Protein 7EBD (pdb70)

Secondary structure (DSSP, 8-state):
--HHHHHHHHHIIIIIHHHHHHHHH----EETTEE-SEEEEEE---S--S-HHHH--HHHHTT-EEE---SSSSSPPPEEEEEETTEEEEE--TTHHHHHHHH-----SSSS--HHHHHHHHH--HHHHHHHHHHHTSHHHHHHEEE----/--HHHHHHHHHIIIIIHHHHHHHHH---S-BTTB--SEEEEEE---S--S-HHHH--HHHHTT-EEE---SSSSSPPPEEEEEETTEEEEE--TTHHHHHHHH-----SSSS--HHHHHHHHH--HHHHHHHHHHHTSHHHHHHEEE----

B-factor: mean 47.06, std 31.35, range [4.91, 191.36]

Radius of gyration: 19.88 Å; Cα contacts (8 Å, |Δi|>4): 466; chains: 2; bounding box: 52×48×47 Å

Nearest PDB structures (foldseek):
  7ebd-assembly1_B  TM=1.004E+00  e=2.799E-26  Prevotella corporis
  8hwj-assembly1_B  TM=8.992E-01  e=2.341E-12  Epilithonimonas lactis
  8hy8-assembly1_A-2  TM=8.541E-01  e=1.144E-10  Epilithonimonas lactis
  7mwz-assembly2_D  TM=5.367E-01  e=9.526E-04  Drosophila eugracilis
  7mwz-assembly1_B  TM=5.389E-01  e=8.560E-03  Drosophila eugracilis

Organism: NCBI:txid28128

Foldseek 3Di:
DDVLLVLLVCCCVVPLVQVLCCQVPVCVDADVNDRAPAEAEEEEAPFLDQAVVVVLVVLVVVVWDWDWDGDVDPDIGIWTWDDDPRYIYTYDDRSCNVVSVVLCVQVPPHDDGDVVSVVVRVVSVVNVVSNVVVLVVRPSSVVHYDYDDDD/DQVLLVLLVCCCVVPLVQVLCCQVPVCVDAWPRDRAPAEAEEEEDPFLDQAVVVVLCVLVVVVWDWTWDGPVDPDIGIWTWDDDPRYIYTYDDRSCNVVVVVLVVPVPPDPDADPVSRVVRVVSVVNVVSNVVVQVVRPSSVVHYDYDDDD

Solvent-accessible surface area: 15785 Å² total

Structure (mmCIF, N/CA/C/O backbone):
data_7EBD
#
_entry.id   7EBD
#
_cell.length_a   94.534
_cell.length_b   86.995
_cell.length_c   35.223
_cell.angle_alpha   90.000
_cell.angle_beta   90.000
_cell.angle_gamma   90.000
#
_symmetry.space_group_name_H-M   'P 21 21 2'
#
loop_
_entity.id
_entity.type
_entity.pdbx_description
1 polymer 'TIR-like domain-containing protein'
2 non-polymer 'ACETATE ION'
3 non-polymer "9,9'-[(2R,3R,3aS,5S,7aR,9R,10R,10aS,12S,14aR)-3,5,10,12-tetrahydroxy-5,12-dioxidooctahydro-2H,7H-difuro[3,2-d:3',2'-j][1,3,7,9,2,8]tetraoxadiphosphacyclododecine-2,9-diyl]bis(2-amino-1,9-dihydro-6H-purin-6-one)"
4 water water
#
loop_
_atom_site.group_PDB
_atom_site.id
_atom_site.type_symbol
_atom_site.label_atom_id
_atom_site.label_alt_id
_atom_site.label_comp_id
_atom_site.label_asym_id
_atom_site.label_entity_id
_atom_site.label_seq_id
_atom_site.pdbx_PDB_ins_code
_atom_site.Cartn_x
_atom_site.Cartn_y
_atom_site.Cartn_z
_atom_site.occupancy
_atom_site.B_iso_or_equiv
_atom_site.auth_seq_id
_atom_site.auth_comp_id
_atom_site.auth_asym_id
_atom_site.auth_atom_id
_atom_site.pdbx_PDB_model_num
ATOM 1 N N . GLY A 1 4 ? 27.94251 1.79049 -4.93002 1.000 81.96573 157 GLY A N 1
ATOM 2 C CA . GLY A 1 4 ? 27.10539 2.84426 -4.38674 1.000 70.77359 157 GLY A CA 1
ATOM 3 C C . GLY A 1 4 ? 27.59575 3.37595 -3.05427 1.000 58.53946 157 GLY A C 1
ATOM 4 O O . GLY A 1 4 ? 26.98758 3.13009 -2.01243 1.000 60.64562 157 GLY A O 1
ATOM 5 N N . LEU A 1 5 ? 28.70119 4.11077 -3.08940 1.000 56.45064 158 LEU A N 1
ATOM 6 C CA . LEU A 1 5 ? 29.26203 4.70382 -1.88282 1.000 47.00849 158 LEU A CA 1
ATOM 7 C C . LEU A 1 5 ? 28.67845 6.09491 -1.65607 1.000 33.32177 158 LEU A C 1
ATOM 8 O O . LEU A 1 5 ? 28.55404 6.87602 -2.60337 1.000 28.79061 158 LEU A O 1
ATOM 13 N N . PRO A 1 6 ? 28.29101 6.41879 -0.42105 1.000 25.66753 159 PRO A N 1
ATOM 14 C CA . PRO A 1 6 ? 27.74639 7.76092 -0.16349 1.000 32.92248 159 PRO A CA 1
ATOM 15 C C . PRO A 1 6 ? 28.75469 8.87117 -0.39854 1.000 31.59831 159 PRO A C 1
ATOM 16 O O . PRO A 1 6 ? 28.36169 9.97916 -0.78709 1.000 23.52600 159 PRO A O 1
ATOM 20 N N . SER A 1 7 ? 30.04749 8.60371 -0.18696 1.000 27.26386 160 SER A N 1
ATOM 21 C CA . SER A 1 7 ? 31.06809 9.60930 -0.46500 1.000 29.71606 160 SER A CA 1
ATOM 22 C C . SER A 1 7 ? 31.10104 9.97326 -1.94263 1.000 25.30319 160 SER A C 1
ATOM 23 O O . SER A 1 7 ? 31.39733 11.11938 -2.29264 1.000 23.24062 160 SER A O 1
ATOM 26 N N . THR A 1 8 ? 30.79265 9.01799 -2.82036 1.000 30.49230 161 THR A N 1
ATOM 27 C CA . THR A 1 8 ? 30.72374 9.30977 -4.24856 1.000 18.64172 161 THR A CA 1
ATOM 28 C C . THR A 1 8 ? 29.63911 10.34059 -4.54552 1.000 25.12919 161 THR A C 1
ATOM 29 O O . THR A 1 8 ? 29.87760 11.33023 -5.25071 1.000 30.65183 161 THR A O 1
ATOM 33 N N . VAL A 1 9 ? 28.43489 10.12152 -4.01140 1.000 22.15552 162 VAL A N 1
ATOM 34 C CA . VAL A 1 9 ? 27.33645 11.05901 -4.23103 1.000 20.20826 162 VAL A CA 1
ATOM 35 C C . VAL A 1 9 ? 27.64828 12.40556 -3.59207 1.000 19.92428 162 VAL A C 1
ATOM 36 O O . VAL A 1 9 ? 27.30868 13.46245 -4.13814 1.000 19.43270 162 VAL A O 1
ATOM 40 N N . ILE A 1 10 ? 28.29260 12.38965 -2.42280 1.000 24.73447 163 ILE A N 1
ATOM 41 C CA . ILE A 1 10 ? 28.68158 13.63687 -1.76987 1.000 26.40612 163 ILE A CA 1
ATOM 42 C C . ILE A 1 10 ? 29.65163 14.41627 -2.64912 1.000 14.24076 163 ILE A C 1
ATOM 43 O O . ILE A 1 10 ? 29.52483 15.63570 -2.81251 1.000 18.37757 163 ILE A O 1
ATOM 48 N N . ALA A 1 11 ? 30.63234 13.72431 -3.23228 1.000 15.82282 164 ALA A N 1
ATOM 49 C CA . ALA A 1 11 ? 31.58298 14.38471 -4.11846 1.000 21.20004 164 ALA A CA 1
ATOM 50 C C . ALA A 1 11 ? 30.88935 14.94694 -5.35067 1.000 14.99457 164 ALA A C 1
ATOM 51 O O . ALA A 1 11 ? 31.19872 16.05998 -5.79035 1.000 18.76224 164 ALA A O 1
ATOM 53 N N . ILE A 1 12 ? 29.94015 14.19735 -5.91589 1.000 21.98201 165 ILE A N 1
ATOM 54 C CA . ILE A 1 12 ? 29.23147 14.68095 -7.09928 1.000 13.70292 165 ILE A CA 1
ATOM 55 C C . ILE A 1 12 ? 28.41605 15.92527 -6.76502 1.000 17.08866 165 ILE A C 1
ATOM 56 O O . ILE A 1 12 ? 28.41085 16.90364 -7.52283 1.000 19.72689 165 ILE A O 1
ATOM 61 N N . SER A 1 13 ? 27.70838 15.90728 -5.63182 1.000 10.52189 166 SER A N 1
ATOM 62 C CA . SER A 1 13 ? 26.91992 17.07041 -5.23456 1.000 11.64353 166 SER A CA 1
ATOM 63 C C . SER A 1 13 ? 27.81154 18.27279 -4.95676 1.000 16.82353 166 SER A C 1
ATOM 64 O O . SER A 1 13 ? 27.48408 19.40071 -5.34393 1.000 19.10783 166 SER A O 1
ATOM 67 N N . TYR A 1 14 ? 28.95248 18.04796 -4.30169 1.000 18.18563 167 TYR A N 1
ATOM 68 C CA . TYR A 1 14 ? 29.87854 19.13841 -4.01754 1.000 14.78505 167 TYR A CA 1
ATOM 69 C C . TYR A 1 14 ? 30.45007 19.72727 -5.30110 1.000 12.08160 167 TYR A C 1
ATOM 70 O O . TYR A 1 14 ? 30.60131 20.94873 -5.41994 1.000 11.07267 167 TYR A O 1
ATOM 79 N N . PHE A 1 15 ? 30.75293 18.87569 -6.28252 1.000 14.58252 168 PHE A N 1
ATOM 80 C CA . PHE A 1 15 ? 31.29122 19.36395 -7.54717 1.000 14.23033 168 PHE A CA 1
ATOM 81 C C . PHE A 1 15 ? 30.23828 20.13136 -8.33754 1.000 18.09315 168 PHE A C 1
ATOM 82 O O . PHE A 1 15 ? 30.52233 21.20634 -8.87816 1.000 18.40903 168 PHE A O 1
ATOM 90 N N . GLU A 1 16 ? 29.01286 19.60357 -8.40225 1.000 11.76117 169 GLU A N 1
ATOM 91 C CA . GLU A 1 16 ? 27.96516 20.24473 -9.19152 1.000 23.96498 169 GLU A CA 1
ATOM 92 C C . GLU A 1 16 ? 27.50145 21.55014 -8.55721 1.000 26.88857 169 GLU A C 1
ATOM 93 O O . GLU A 1 16 ? 27.16613 22.50462 -9.26834 1.000 26.30070 169 GLU A O 1
ATOM 99 N N . GLY A 1 17 ? 27.46504 21.61175 -7.22860 1.000 18.30331 170 GLY A N 1
ATOM 100 C CA . GLY A 1 17 ? 26.93714 22.76856 -6.54150 1.000 13.04829 170 GLY A CA 1
ATOM 101 C C . GLY A 1 17 ? 27.93722 23.82090 -6.12302 1.000 16.85763 170 GLY A C 1
ATOM 102 O O . GLY A 1 17 ? 27.53092 24.84861 -5.57352 1.000 20.06862 170 GLY A O 1
ATOM 103 N N . PHE A 1 18 ? 29.23313 23.61628 -6.35836 1.000 17.40518 171 PHE A N 1
ATOM 104 C CA . PHE A 1 18 ? 30.21470 24.59729 -5.91094 1.000 19.27037 171 PHE A CA 1
ATOM 105 C C . PHE A 1 18 ? 31.47007 24.62798 -6.77576 1.000 10.85317 171 PHE A C 1
ATOM 106 O O . PHE A 1 18 ? 31.79162 25.66442 -7.36635 1.000 27.42871 171 PHE A O 1
ATOM 114 N N . VAL A 1 19 ? 32.18337 23.50134 -6.85365 1.000 11.15026 172 VAL A N 1
ATOM 115 C CA . VAL A 1 19 ? 33.50453 23.48884 -7.48251 1.000 15.63547 172 VAL A CA 1
ATOM 116 C C . VAL A 1 19 ? 33.41247 23.90696 -8.94449 1.000 13.09393 172 VAL A C 1
ATOM 117 O O . VAL A 1 19 ? 34.19201 24.74112 -9.42057 1.000 19.15975 172 VAL A O 1
ATOM 121 N N . LYS A 1 20 ? 32.46725 23.32192 -9.68144 1.000 20.13918 173 LYS A N 1
ATOM 122 C CA . LYS A 1 20 ? 32.32440 23.63976 -11.09916 1.000 21.94547 173 LYS A CA 1
ATOM 123 C C . LYS A 1 20 ? 31.99656 25.11496 -11.30263 1.000 16.08914 173 LYS A C 1
ATOM 124 O O . LYS A 1 20 ? 32.60351 25.79028 -12.14416 1.000 20.98092 173 LYS A O 1
ATOM 130 N N . LEU A 1 21 ? 31.04672 25.63665 -10.52315 1.000 21.46397 174 LEU A N 1
ATOM 131 C CA . LEU A 1 21 ? 30.65885 27.03743 -10.65603 1.000 15.87114 174 LEU A CA 1
ATOM 132 C C . LEU A 1 21 ? 31.80270 27.96753 -10.27047 1.000 18.31792 174 LEU A C 1
ATOM 133 O O . LEU A 1 21 ? 32.02677 28.99201 -10.92768 1.000 23.21288 174 LEU A O 1
ATOM 138 N N . ALA A 1 22 ? 32.54002 27.62556 -9.20947 1.000 17.48998 175 ALA A N 1
ATOM 139 C CA . ALA A 1 22 ? 33.66198 28.45949 -8.79008 1.000 15.09412 175 ALA A CA 1
ATOM 140 C C . ALA A 1 22 ? 34.76454 28.47557 -9.84213 1.000 23.44554 175 ALA A C 1
ATOM 141 O O . ALA A 1 22 ? 35.33511 29.53356 -10.13549 1.000 25.93773 175 ALA A O 1
ATOM 143 N N . ALA A 1 23 ? 35.07386 27.31504 -10.42600 1.000 21.41895 176 ALA A N 1
ATOM 144 C CA . ALA A 1 23 ? 36.08074 27.26802 -11.48078 1.000 16.52996 176 ALA A CA 1
ATOM 145 C C . ALA A 1 23 ? 35.63721 28.06451 -12.70009 1.000 13.50407 176 ALA A C 1
ATOM 146 O O . ALA A 1 23 ? 36.44190 28.78066 -13.31187 1.000 17.84217 176 ALA A O 1
ATOM 148 N N . GLU A 1 24 ? 34.35778 27.95431 -13.06927 1.000 17.90711 177 GLU A N 1
ATOM 149 C CA . GLU A 1 24 ? 33.85646 28.72535 -14.20080 1.000 21.86676 177 GLU A CA 1
ATOM 150 C C . GLU A 1 24 ? 33.95242 30.22126 -13.93065 1.000 31.00754 177 GLU A C 1
ATOM 151 O O . GLU A 1 24 ? 34.30626 30.99924 -14.82376 1.000 36.46504 177 GLU A O 1
ATOM 157 N N . TRP A 1 25 ? 33.64809 30.64324 -12.70162 1.000 20.10516 178 TRP A N 1
ATOM 158 C CA . TRP A 1 25 ? 33.77727 32.05608 -12.36200 1.000 21.88289 178 TRP A CA 1
ATOM 159 C C . TRP A 1 25 ? 35.23105 32.50589 -12.42510 1.000 26.50637 178 TRP A C 1
ATOM 160 O O . TRP A 1 25 ? 35.53071 33.59599 -12.92623 1.000 27.15521 178 TRP A O 1
ATOM 171 N N . ILE A 1 26 ? 36.14773 31.67996 -11.91652 1.000 16.24430 179 ILE A N 1
ATOM 172 C CA . ILE A 1 26 ? 37.56479 32.03143 -11.94414 1.000 18.78518 179 ILE A CA 1
ATOM 173 C C . ILE A 1 26 ? 38.04512 32.19754 -13.37978 1.000 26.97026 179 ILE A C 1
ATOM 174 O O . ILE A 1 26 ? 38.79522 33.12950 -13.69657 1.000 23.25477 179 ILE A O 1
ATOM 179 N N . VAL A 1 27 ? 37.61266 31.30920 -14.27330 1.000 27.68341 180 VAL A N 1
ATOM 180 C CA . VAL A 1 27 ? 38.13793 31.32668 -15.63513 1.000 31.54258 180 VAL A CA 1
ATOM 181 C C . VAL A 1 27 ? 37.48903 32.43110 -16.46555 1.000 30.85201 180 VAL A C 1
ATOM 182 O O . VAL A 1 27 ? 38.17644 33.17248 -17.17713 1.000 45.44541 180 VAL A O 1
ATOM 186 N N . THR A 1 28 ? 36.16196 32.56974 -16.39085 1.000 30.58061 181 THR A N 1
ATOM 187 C CA . THR A 1 28 ? 35.43605 33.39801 -17.34562 1.000 33.96324 181 THR A CA 1
ATOM 188 C C . THR A 1 28 ? 34.95717 34.73650 -16.79821 1.000 35.69433 181 THR A C 1
ATOM 189 O O . THR A 1 28 ? 34.59251 35.60719 -17.59405 1.000 47.70581 181 THR A O 1
ATOM 193 N N . GLU A 1 29 ? 34.94702 34.93160 -15.48246 1.000 40.30180 182 GLU A N 1
ATOM 194 C CA . GLU A 1 29 ? 34.39405 36.14812 -14.89970 1.000 34.50607 182 GLU A CA 1
ATOM 195 C C . GLU A 1 29 ? 35.37400 36.92816 -14.03978 1.000 38.11466 182 GLU A C 1
ATOM 196 O O . GLU A 1 29 ? 35.30901 38.15971 -14.02426 1.000 37.11541 182 GLU A O 1
ATOM 210 N N . PRO A 1 31 ? 38.70324 37.66223 -14.31424 1.000 43.87011 184 PRO A N 1
ATOM 211 C CA . PRO A 1 31 ? 39.55188 38.66079 -14.99167 1.000 40.22267 184 PRO A CA 1
ATOM 212 C C . PRO A 1 31 ? 38.83251 39.95477 -15.32960 1.000 42.11054 184 PRO A C 1
ATOM 213 O O . PRO A 1 31 ? 39.50277 40.95142 -15.63384 1.000 49.65444 184 PRO A O 1
ATOM 217 N N . THR A 1 32 ? 37.50152 39.97795 -15.28039 1.000 38.30948 185 THR A N 1
ATOM 218 C CA . THR A 1 32 ? 36.73047 41.17871 -15.56908 1.000 38.68110 185 THR A CA 1
ATOM 219 C C . THR A 1 32 ? 35.98179 41.69160 -14.34673 1.000 47.61269 185 THR A C 1
ATOM 220 O O . THR A 1 32 ? 35.14430 42.59014 -14.47749 1.000 44.52776 185 THR A O 1
ATOM 224 N N . THR A 1 33 ? 36.26775 41.15231 -13.16351 1.000 50.32690 186 THR A N 1
ATOM 225 C CA . THR A 1 33 ? 35.58904 41.54029 -11.93555 1.000 63.44318 186 THR A CA 1
ATOM 226 C C . THR A 1 33 ? 36.58814 42.16063 -10.97011 1.000 78.45812 186 THR A C 1
ATOM 227 O O . THR A 1 33 ? 37.69238 41.63691 -10.77821 1.000 81.82500 186 THR A O 1
ATOM 231 N N . GLU A 1 34 ? 36.19246 43.27831 -10.36471 1.000 82.42124 187 GLU A N 1
ATOM 232 C CA . GLU A 1 34 ? 37.02363 43.97314 -9.39068 1.000 80.55680 187 GLU A CA 1
ATOM 233 C C . GLU A 1 34 ? 36.67587 43.47369 -7.99328 1.000 77.62819 187 GLU A C 1
ATOM 234 O O . GLU A 1 34 ? 35.52452 43.59173 -7.55769 1.000 80.14741 187 GLU A O 1
ATOM 240 N N . ILE A 1 35 ? 37.66263 42.92187 -7.29519 1.000 76.09396 188 ILE A N 1
ATOM 241 C CA . ILE A 1 35 ? 37.48619 42.40062 -5.94384 1.000 75.69543 188 ILE A CA 1
ATOM 242 C C . ILE A 1 35 ? 38.19375 43.35356 -4.98821 1.000 84.01472 188 ILE A C 1
ATOM 243 O O . ILE A 1 35 ? 39.42574 43.34280 -4.88141 1.000 89.71515 188 ILE A O 1
ATOM 248 N N . ASP A 1 36 ? 37.41123 44.17930 -4.29337 1.000 81.01151 189 ASP A N 1
ATOM 249 C CA . ASP A 1 36 ? 37.92489 45.15620 -3.33454 1.000 76.56670 189 ASP A CA 1
ATOM 250 C C . ASP A 1 36 ? 39.02893 46.01576 -3.94740 1.000 59.79908 189 ASP A C 1
ATOM 251 O O . ASP A 1 36 ? 40.07958 46.24817 -3.34642 1.000 70.10593 189 ASP A O 1
ATOM 256 N N . GLY A 1 37 ? 38.78312 46.49027 -5.16769 1.000 50.26054 190 GLY A N 1
ATOM 257 C CA . GLY A 1 37 ? 39.67905 47.40218 -5.83796 1.000 51.75850 190 GLY A CA 1
ATOM 258 C C . GLY A 1 37 ? 40.64022 46.75485 -6.81410 1.000 51.88321 190 GLY A C 1
ATOM 259 O O . GLY A 1 37 ? 41.10237 47.42933 -7.74212 1.000 52.10549 190 GLY A O 1
ATOM 260 N N . LYS A 1 38 ? 40.94887 45.47362 -6.63896 1.000 53.29438 191 LYS A N 1
ATOM 261 C CA . LYS A 1 38 ? 41.94766 44.80520 -7.45802 1.000 43.97207 191 LYS A CA 1
ATOM 262 C C . LYS A 1 38 ? 41.29885 43.98838 -8.56699 1.000 49.28309 191 LYS A C 1
ATOM 263 O O . LYS A 1 38 ? 40.15895 43.53211 -8.45007 1.000 55.63470 191 LYS A O 1
ATOM 269 N N . THR A 1 39 ? 42.05471 43.79888 -9.64516 1.000 52.80621 192 THR A N 1
ATOM 270 C CA . THR A 1 39 ? 41.65066 42.97422 -10.77618 1.000 64.54945 192 THR A CA 1
ATOM 271 C C . THR A 1 39 ? 42.69296 41.88196 -10.95640 1.000 63.04369 192 THR A C 1
ATOM 272 O O . THR A 1 39 ? 43.86259 42.17567 -11.22695 1.000 65.98245 192 THR A O 1
ATOM 276 N N . TYR A 1 40 ? 42.27413 40.63141 -10.80087 1.000 52.44183 193 TYR A N 1
ATOM 277 C CA . TYR A 1 40 ? 43.18521 39.49887 -10.84717 1.000 35.92350 193 TYR A CA 1
ATOM 278 C C . TYR A 1 40 ? 43.17136 38.85210 -12.22443 1.000 35.12140 193 TYR A C 1
ATOM 279 O O . TYR A 1 40 ? 42.11335 38.69031 -12.83913 1.000 38.62690 193 TYR A O 1
ATOM 288 N N . THR A 1 41 ? 44.35886 38.48128 -12.70079 1.000 41.28572 194 THR A N 1
ATOM 289 C CA . THR A 1 41 ? 44.50328 37.75939 -13.95615 1.000 43.63751 194 THR A CA 1
ATOM 290 C C . THR A 1 41 ? 44.62272 36.25559 -13.76374 1.000 51.77406 194 THR A C 1
ATOM 291 O O . THR A 1 41 ? 44.44183 35.50663 -14.72989 1.000 55.64751 194 THR A O 1
ATOM 295 N N . SER A 1 42 ? 44.92213 35.80164 -12.54844 1.000 41.34444 195 SER A N 1
ATOM 296 C CA . SER A 1 42 ? 45.06292 34.38442 -12.25456 1.000 39.47411 195 SER A CA 1
ATOM 297 C C . SER A 1 42 ? 44.39613 34.07391 -10.92380 1.000 39.18463 195 SER A C 1
ATOM 298 O O . SER A 1 42 ? 44.50994 34.84284 -9.96353 1.000 40.40111 195 SER A O 1
ATOM 301 N N . GLY A 1 43 ? 43.71064 32.94274 -10.87224 1.000 29.96881 196 GLY A N 1
ATOM 302 C CA . GLY A 1 43 ? 43.02608 32.52936 -9.66347 1.000 28.37331 196 GLY A CA 1
ATOM 303 C C . GLY A 1 43 ? 43.12301 31.03112 -9.48869 1.000 22.30732 196 GLY A C 1
ATOM 304 O O . GLY A 1 43 ? 43.22438 30.27426 -10.45687 1.000 37.05630 196 GLY A O 1
ATOM 305 N N . LYS A 1 44 ? 43.09804 30.60835 -8.22872 1.000 18.61017 197 LYS A N 1
ATOM 306 C CA . LYS A 1 44 ? 43.16867 29.19531 -7.88915 1.000 19.65744 197 LYS A CA 1
ATOM 307 C C . LYS A 1 44 ? 42.15472 28.89339 -6.79934 1.000 29.79958 197 LYS A C 1
ATOM 308 O O . LYS A 1 44 ? 41.93083 29.71933 -5.91181 1.000 15.55351 197 LYS A O 1
ATOM 314 N N . LEU A 1 45 ? 41.54238 27.71439 -6.87768 1.000 25.55108 198 LEU A N 1
ATOM 315 C CA . LEU A 1 45 ? 40.63157 27.21850 -5.85355 1.000 20.59258 198 LEU A CA 1
ATOM 316 C C . LEU A 1 45 ? 41.26877 26.00642 -5.18989 1.000 19.15648 198 LEU A C 1
ATOM 317 O O . LEU A 1 45 ? 41.58419 25.02076 -5.86478 1.000 18.50583 198 LEU A O 1
ATOM 322 N N . TYR A 1 46 ? 41.45588 26.08108 -3.87592 1.000 19.28007 199 TYR A N 1
ATOM 323 C CA . TYR A 1 46 ? 42.08735 25.02263 -3.10076 1.000 17.67490 199 TYR A CA 1
ATOM 324 C C . TYR A 1 46 ? 41.04570 24.37829 -2.19748 1.000 18.20723 199 TYR A C 1
ATOM 325 O O . TYR A 1 46 ? 40.40763 25.06314 -1.38556 1.000 15.44437 199 TYR A O 1
ATOM 334 N N . ILE A 1 47 ? 40.87672 23.06877 -2.34874 1.000 20.03689 200 ILE A N 1
ATOM 335 C CA . ILE A 1 47 ? 39.95069 22.29474 -1.53308 1.000 18.09197 200 ILE A CA 1
ATOM 336 C C . ILE A 1 47 ? 40.72525 21.74762 -0.34234 1.000 19.67292 200 ILE A C 1
ATOM 337 O O . ILE A 1 47 ? 41.69276 20.99771 -0.51197 1.000 17.85137 200 ILE A O 1
ATOM 342 N N . LYS A 1 48 ? 40.30119 22.11524 0.86097 1.000 22.22120 201 LYS A N 1
ATOM 343 C CA . LYS A 1 48 ? 40.97384 21.71307 2.08848 1.000 18.04200 201 LYS A CA 1
ATOM 344 C C . LYS A 1 48 ? 40.15036 20.63306 2.77457 1.000 15.14927 201 LYS A C 1
ATOM 345 O O . LYS A 1 48 ? 38.98948 20.86398 3.12888 1.000 15.32941 201 LYS A O 1
ATOM 359 N N . PRO A 1 50 ? 39.33142 18.15157 5.97904 1.000 27.85665 203 PRO A N 1
ATOM 360 C CA . PRO A 1 50 ? 39.53191 18.14936 7.43120 1.000 29.72789 203 PRO A CA 1
ATOM 361 C C . PRO A 1 50 ? 40.59147 17.13158 7.82194 1.000 40.02617 203 PRO A C 1
ATOM 362 O O . PRO A 1 50 ? 40.72123 16.07188 7.20447 1.000 40.08798 203 PRO A O 1
ATOM 366 N N . GLU A 1 51 ? 41.36675 17.47529 8.85393 1.000 57.97653 204 GLU A N 1
ATOM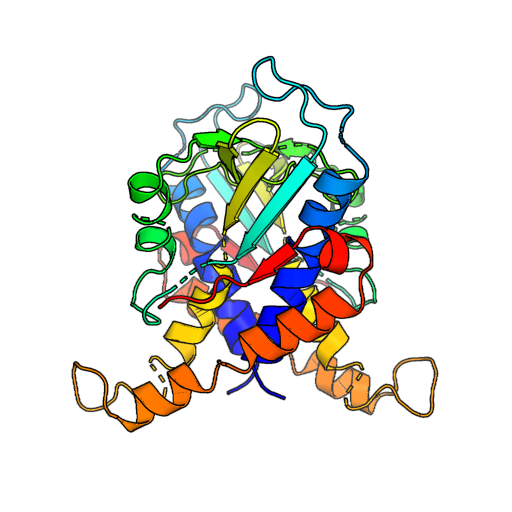 367 C CA . GLU A 1 51 ? 42.38871 16.55799 9.35149 1.000 58.81902 204 GLU A CA 1
ATOM 368 C C . GLU A 1 51 ? 41.77529 15.21319 9.71949 1.000 55.32565 204 GLU A C 1
ATOM 369 O O . GLU A 1 51 ? 42.28284 14.15393 9.33300 1.000 66.10776 204 GLU A O 1
ATOM 375 N N . THR A 1 52 ? 40.67546 15.24112 10.46461 1.000 47.66174 205 THR A N 1
ATOM 376 C CA . THR A 1 52 ? 39.84103 14.07222 10.68573 1.000 57.46818 205 THR A CA 1
ATOM 377 C C . THR A 1 52 ? 38.38869 14.51871 10.63706 1.000 65.72824 205 THR A C 1
ATOM 378 O O . THR A 1 52 ? 38.07446 15.69084 10.85945 1.000 62.01254 205 THR A O 1
ATOM 382 N N . LEU A 1 53 ? 37.50018 13.58007 10.32338 1.000 70.99227 206 LEU A N 1
ATOM 383 C CA . LEU A 1 53 ? 36.07576 13.89916 10.26215 1.000 79.42300 206 LEU A CA 1
ATOM 384 C C . LEU A 1 53 ? 35.56650 14.01126 11.69131 1.000 84.28626 206 LEU A C 1
ATOM 385 O O . LEU A 1 53 ? 35.09863 13.04355 12.29421 1.000 84.36823 206 LEU A O 1
ATOM 390 N N . ASP A 1 54 ? 35.66751 15.22122 12.23521 1.000 81.55936 207 ASP A N 1
ATOM 391 C CA . ASP A 1 54 ? 35.30962 15.49683 13.61393 1.000 77.30166 207 ASP A CA 1
ATOM 392 C C . ASP A 1 54 ? 33.82959 15.86122 13.70923 1.000 86.49307 207 ASP A C 1
ATOM 393 O O . ASP A 1 54 ? 33.09115 15.84949 12.72104 1.000 86.60897 207 ASP A O 1
ATOM 398 N N . THR A 1 55 ? 33.39150 16.18680 14.92716 1.000 95.34807 208 THR A N 1
ATOM 399 C CA . THR A 1 55 ? 31.97134 16.41721 15.17497 1.000 96.76776 208 THR A CA 1
ATOM 400 C C . THR A 1 55 ? 31.43807 17.60375 14.37990 1.000 90.66616 208 THR A C 1
ATOM 401 O O . THR A 1 55 ? 30.29018 17.58276 13.91999 1.000 96.00268 208 THR A O 1
ATOM 405 N N . ASP A 1 56 ? 32.24817 18.64621 14.20318 1.000 67.42317 209 ASP A N 1
ATOM 406 C CA . ASP A 1 56 ? 31.78884 19.88349 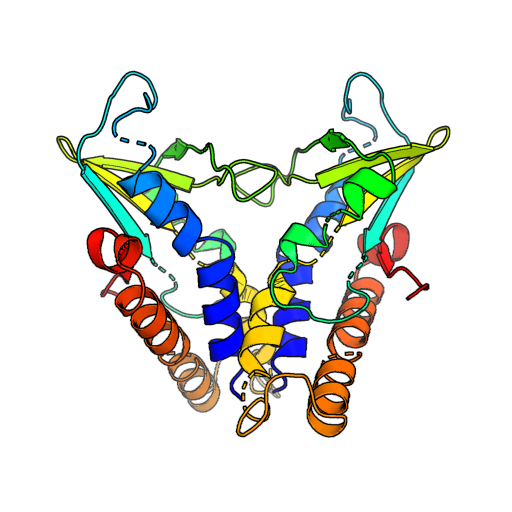13.57255 1.000 51.81142 209 ASP A CA 1
ATOM 407 C C . ASP A 1 56 ? 32.80129 20.32494 12.51985 1.000 35.53557 209 ASP A C 1
ATOM 408 O O . ASP A 1 56 ? 33.85926 20.86497 12.85465 1.000 42.83454 209 ASP A O 1
ATOM 413 N N . ILE A 1 57 ? 32.46161 20.11727 11.24575 1.000 36.88403 210 ILE A N 1
ATOM 414 C CA . ILE A 1 57 ? 33.35730 20.52045 10.16698 1.000 28.33643 210 ILE A CA 1
ATOM 415 C C . ILE A 1 57 ? 33.32817 22.03172 9.97909 1.000 33.62943 210 ILE A C 1
ATOM 416 O O . ILE A 1 57 ? 34.31167 22.62575 9.52133 1.000 22.83898 210 ILE A O 1
ATOM 421 N N . LYS A 1 58 ? 32.22245 22.68371 10.34611 1.000 35.30902 211 LYS A N 1
ATOM 422 C CA . LYS A 1 58 ? 32.15752 24.13805 10.23555 1.000 36.05067 211 LYS A CA 1
ATOM 423 C C . LYS A 1 58 ? 33.18381 24.80762 11.14192 1.000 31.04588 211 LYS A C 1
ATOM 424 O O . LYS A 1 58 ? 33.79604 25.81314 10.76274 1.000 37.40570 211 LYS A O 1
ATOM 430 N N . LYS A 1 59 ? 33.40067 24.25393 12.33721 1.000 37.07952 212 LYS A N 1
ATOM 431 C CA . LYS A 1 59 ? 34.39095 24.82605 13.24375 1.000 28.74947 212 LYS A CA 1
ATOM 432 C C . LYS A 1 59 ? 35.80446 24.63326 12.70916 1.000 20.87006 212 LYS A C 1
ATOM 433 O O . LYS A 1 59 ? 36.63107 25.55122 12.78089 1.000 22.38874 212 LYS A O 1
ATOM 439 N N . SER A 1 60 ? 36.10324 23.44595 12.17460 1.000 21.09694 213 SER A N 1
ATOM 440 C CA . SER A 1 60 ? 37.40702 23.22836 11.55690 1.000 33.39904 213 SER A CA 1
ATOM 441 C C . SER A 1 60 ? 37.61524 24.17301 10.38145 1.000 29.68997 213 SER A C 1
ATOM 442 O O . SER A 1 60 ? 38.71632 24.69953 10.18413 1.000 28.23000 213 SER A O 1
ATOM 445 N N . ALA A 1 61 ? 36.55902 24.41926 9.60424 1.000 30.59674 214 ALA A N 1
ATOM 446 C CA . ALA A 1 61 ? 36.66877 25.33072 8.47167 1.000 28.91016 214 ALA A CA 1
ATOM 447 C C . ALA A 1 61 ? 36.93350 26.75729 8.93408 1.000 39.96919 214 ALA A C 1
ATOM 448 O O . ALA A 1 61 ? 37.79607 27.44293 8.37562 1.000 37.44409 214 ALA A O 1
ATOM 458 N N . LEU A 1 63 ? 38.29976 27.71438 11.77482 1.000 43.17288 216 LEU A N 1
ATOM 459 C CA . LEU A 1 63 ? 39.64673 27.76628 12.33195 1.000 41.39538 216 LEU A CA 1
ATOM 460 C C . LEU A 1 63 ? 40.69873 27.79571 11.23006 1.000 34.36252 216 LEU A C 1
ATOM 461 O O . LEU A 1 63 ? 41.66195 28.56825 11.30208 1.000 38.35625 216 LEU A O 1
ATOM 466 N N . PHE A 1 64 ? 40.52699 26.96780 10.19556 1.000 30.54221 217 PHE A N 1
ATOM 467 C CA . PHE A 1 64 ? 41.47936 26.95626 9.09032 1.000 31.12058 217 PHE A CA 1
ATOM 468 C C . PHE A 1 64 ? 41.47221 28.28130 8.34050 1.000 37.86360 217 PHE A C 1
ATOM 469 O O . PHE A 1 64 ? 42.52980 28.78299 7.94265 1.000 33.66217 217 PHE A O 1
ATOM 477 N N . TYR A 1 65 ? 40.28858 28.86382 8.13638 1.000 40.87706 218 TYR A N 1
ATOM 478 C CA . TYR A 1 65 ? 40.20701 30.13940 7.43279 1.000 42.68105 218 TYR A CA 1
ATOM 479 C C . TYR A 1 65 ? 40.86533 31.25622 8.23110 1.000 45.77070 218 TYR A C 1
ATOM 480 O O . TYR A 1 65 ? 41.54375 32.11743 7.65803 1.000 40.02194 218 TYR A O 1
ATOM 489 N N . LYS A 1 66 ? 40.68330 31.26123 9.55450 1.000 52.03764 219 LYS A N 1
ATOM 490 C CA . LYS A 1 66 ? 41.29349 32.31786 10.35539 1.000 55.90043 219 LYS A CA 1
ATOM 491 C C . LYS A 1 66 ? 42.80360 32.12535 10.45721 1.000 55.45986 219 LYS A C 1
ATOM 492 O O . LYS A 1 66 ? 43.55991 33.10331 10.45286 1.000 66.61646 219 LYS A O 1
ATOM 498 N N . LYS A 1 67 ? 43.26479 30.87405 10.53502 1.000 50.73814 220 LYS A N 1
ATOM 499 C CA . LYS A 1 67 ? 44.69837 30.61819 10.62533 1.000 58.39067 220 LYS A CA 1
ATOM 500 C C . LYS A 1 67 ? 45.42531 30.87997 9.31229 1.000 64.03075 220 LYS A C 1
ATOM 501 O O . LYS A 1 67 ? 46.65434 31.00864 9.31615 1.000 64.30836 220 LYS A O 1
ATOM 507 N N . GLN A 1 68 ? 44.70502 30.95950 8.19578 1.000 56.89959 221 GLN A N 1
ATOM 508 C CA . GLN A 1 68 ? 45.31312 31.21930 6.89873 1.000 41.43072 221 GLN A CA 1
ATOM 509 C C . GLN A 1 68 ? 45.25348 32.68622 6.49666 1.000 41.75165 221 GLN A C 1
ATOM 510 O O . GLN A 1 68 ? 45.79481 33.04769 5.44715 1.000 40.93943 221 GLN A O 1
ATOM 516 N N . GLY A 1 69 ? 44.61464 33.53467 7.29869 1.000 35.67890 222 GLY A N 1
ATOM 517 C CA . GLY A 1 69 ? 44.50675 34.94549 6.98220 1.000 42.19454 222 GLY A CA 1
ATOM 518 C C . GLY A 1 69 ? 43.64818 35.23010 5.76724 1.000 43.49711 222 GLY A C 1
ATOM 519 O O . GLY A 1 69 ? 44.02243 36.03100 4.90569 1.000 49.56774 222 GLY A O 1
ATOM 520 N N . LEU A 1 70 ? 42.49266 34.58143 5.69038 1.000 34.45310 223 LEU A N 1
ATOM 521 C CA . LEU A 1 70 ? 41.56486 34.74569 4.58308 1.000 31.73601 223 LEU A CA 1
ATOM 522 C C . LEU A 1 70 ? 40.46922 35.73841 4.95034 1.000 39.97782 223 LEU A C 1
ATOM 523 O O . LEU A 1 70 ? 40.16433 35.96195 6.12426 1.000 43.90584 223 LEU A O 1
ATOM 528 N N . ASN A 1 71 ? 39.87647 36.33575 3.92229 1.000 32.09769 224 ASN A N 1
ATOM 529 C CA . ASN A 1 71 ? 38.78150 37.27473 4.09347 1.000 38.82640 224 ASN A CA 1
ATOM 530 C C . ASN A 1 71 ? 37.58747 36.81795 3.26610 1.000 30.21245 224 ASN A C 1
ATOM 531 O O . ASN A 1 71 ? 37.72728 36.10078 2.26863 1.000 24.46516 224 ASN A O 1
ATOM 536 N N . GLU A 1 72 ? 36.40649 37.24952 3.70011 1.000 35.13240 225 GLU A N 1
ATOM 537 C CA . GLU A 1 72 ? 35.15784 36.81251 3.09481 1.000 38.49691 225 GLU A CA 1
ATOM 538 C C . GLU A 1 72 ? 34.89624 37.58368 1.80826 1.000 43.44890 225 GLU A C 1
ATOM 539 O O . GLU A 1 72 ? 34.93040 38.81811 1.79877 1.000 49.88624 225 GLU A O 1
ATOM 545 N N . THR A 1 73 ? 34.63106 36.85610 0.72281 1.000 39.74457 226 THR A N 1
ATOM 546 C CA . THR A 1 73 ? 34.28839 37.45454 -0.56083 1.000 29.44208 226 THR A CA 1
ATOM 547 C C . THR A 1 73 ? 33.17914 36.62996 -1.20054 1.000 35.33151 226 THR A C 1
ATOM 548 O O . THR A 1 73 ? 32.72864 35.62114 -0.64747 1.000 39.47717 226 THR A O 1
ATOM 552 N N . GLN A 1 74 ? 32.73905 37.05767 -2.38274 1.000 34.85248 227 GLN A N 1
ATOM 553 C CA . GLN A 1 74 ? 31.69323 36.33714 -3.09178 1.000 37.75524 227 GLN A CA 1
ATOM 554 C C . GLN A 1 74 ? 31.90976 36.45813 -4.59352 1.000 41.84836 227 GLN A C 1
ATOM 555 O O . GLN A 1 74 ? 32.56231 37.38528 -5.08069 1.000 44.76022 227 GLN A O 1
ATOM 569 N N . SER A 1 76 ? 29.73388 36.38605 -8.29225 1.000 48.64931 229 SER A N 1
ATOM 570 C CA . SER A 1 76 ? 28.43987 36.47142 -8.95749 1.000 52.94624 229 SER A CA 1
ATOM 571 C C . SER A 1 76 ? 28.40007 35.46629 -10.10275 1.000 58.72076 229 SER A C 1
ATOM 572 O O . SER A 1 76 ? 29.18430 35.56874 -11.05206 1.000 75.10733 229 SER A O 1
ATOM 575 N N . THR A 1 77 ? 27.48778 34.50128 -10.01457 1.000 54.57267 230 THR A N 1
ATOM 576 C CA . THR A 1 77 ? 27.36854 33.43901 -11.00130 1.000 61.66001 230 THR A CA 1
ATOM 577 C C . THR A 1 77 ? 25.98804 33.47299 -11.64436 1.000 68.15171 230 THR A C 1
ATOM 578 O O . THR A 1 77 ? 25.01381 33.93797 -11.04396 1.000 76.53949 230 THR A O 1
ATOM 582 N N . ASN A 1 78 ? 25.91452 32.97303 -12.87675 1.000 62.53271 231 ASN A N 1
ATOM 583 C CA . ASN A 1 78 ? 24.66922 32.92629 -13.63007 1.000 67.44911 231 ASN A CA 1
ATOM 584 C C . ASN A 1 78 ? 24.00098 31.55837 -13.60038 1.000 81.13298 231 ASN A C 1
ATOM 585 O O . ASN A 1 78 ? 22.92899 31.39607 -14.19176 1.000 91.80307 231 ASN A O 1
ATOM 590 N N . HIS A 1 79 ? 24.60209 30.57448 -12.93555 1.000 77.03935 232 HIS A N 1
ATOM 591 C CA . HIS A 1 79 ? 24.02050 29.24434 -12.82041 1.000 74.01298 232 HIS A CA 1
ATOM 592 C C . HIS A 1 79 ? 23.33673 29.01372 -11.48186 1.000 61.60000 232 HIS A C 1
ATOM 593 O O . HIS A 1 79 ? 22.83016 27.91314 -11.24152 1.000 62.56920 232 HIS A O 1
ATOM 600 N N . ARG A 1 80 ? 23.31269 30.01747 -10.60812 1.000 50.96802 233 ARG A N 1
ATOM 601 C CA . ARG A 1 80 ? 22.60139 29.92470 -9.34417 1.000 42.26096 233 ARG A CA 1
ATOM 602 C C . ARG A 1 80 ? 21.97640 31.27455 -9.02941 1.000 53.19755 233 ARG A C 1
ATOM 603 O O . ARG A 1 80 ? 22.52059 32.32717 -9.37354 1.000 49.61351 233 ARG A O 1
ATOM 611 N N . ASN A 1 81 ? 20.81741 31.22741 -8.37292 1.000 57.13985 234 ASN A N 1
ATOM 612 C CA . ASN A 1 81 ? 20.04478 32.42644 -8.08036 1.000 60.96817 234 ASN A CA 1
ATOM 613 C C . ASN A 1 81 ? 20.69726 33.33114 -7.04219 1.000 55.15155 234 ASN A C 1
ATOM 614 O O . ASN A 1 81 ? 20.18983 34.43327 -6.80737 1.000 54.51871 234 ASN A O 1
ATOM 619 N N . TYR A 1 82 ? 21.79419 32.90914 -6.42193 1.000 51.98543 235 TYR A N 1
ATOM 620 C CA . TYR A 1 82 ? 22.47795 33.72574 -5.43194 1.000 45.43126 235 TYR A CA 1
ATOM 621 C C . TYR A 1 82 ? 23.97998 33.51809 -5.55105 1.000 33.28560 235 TYR A C 1
ATOM 622 O O . TYR A 1 82 ? 24.42619 32.46619 -6.02449 1.000 31.06916 235 TYR A O 1
ATOM 631 N N . PRO A 1 83 ? 24.78110 34.50159 -5.14160 1.000 23.84783 236 PRO A N 1
ATOM 632 C CA . PRO A 1 83 ? 26.23118 34.40172 -5.33830 1.000 29.97442 236 PRO A CA 1
ATOM 633 C C . PRO A 1 83 ? 26.85173 33.29427 -4.49972 1.000 28.91070 236 PRO A C 1
ATOM 634 O O . PRO A 1 83 ? 26.27261 32.79813 -3.53059 1.000 34.75039 236 PRO A O 1
ATOM 638 N N . ILE A 1 84 ? 28.05810 32.90858 -4.90104 1.000 32.26117 237 ILE A N 1
ATOM 639 C CA . ILE A 1 84 ? 28.83155 31.88866 -4.20376 1.000 26.62624 237 ILE A CA 1
ATOM 640 C C . ILE A 1 84 ? 29.73331 32.58046 -3.19203 1.000 23.33924 237 ILE A C 1
ATOM 641 O O . ILE A 1 84 ? 30.62043 33.35114 -3.56877 1.000 31.90889 237 ILE A O 1
ATOM 646 N N . HIS A 1 85 ? 29.51749 32.30584 -1.91067 1.000 18.98643 238 HIS A N 1
ATOM 647 C CA . HIS A 1 85 ? 30.33403 32.90424 -0.86590 1.000 15.57702 238 HIS A CA 1
ATOM 648 C C . HIS A 1 85 ? 31.57461 32.05656 -0.61894 1.000 19.32414 238 HIS A C 1
ATOM 649 O O . HIS A 1 85 ? 31.50492 30.82507 -0.57022 1.000 13.90599 238 HIS A O 1
ATOM 656 N N . ILE A 1 86 ? 32.71685 32.72672 -0.47284 1.000 21.34113 239 ILE A N 1
ATOM 657 C CA . ILE A 1 86 ? 34.01342 32.07329 -0.37819 1.000 28.48408 239 ILE A CA 1
ATOM 658 C C . ILE A 1 86 ? 34.88856 32.84435 0.60018 1.000 13.98393 239 ILE A C 1
ATOM 659 O O . ILE A 1 86 ? 34.56849 33.95859 1.02098 1.000 27.79020 239 ILE A O 1
ATOM 664 N N . VAL A 1 87 ? 36.01888 32.23519 0.94209 1.000 18.19966 240 VAL A N 1
ATOM 665 C CA . VAL A 1 87 ? 37.10258 32.90116 1.65022 1.000 20.79906 240 VAL A CA 1
ATOM 666 C C . VAL A 1 87 ? 38.32402 32.88262 0.74450 1.000 25.43745 240 VAL A C 1
ATOM 667 O O . VAL A 1 87 ? 38.59550 31.88057 0.07175 1.000 24.40640 240 VAL A O 1
ATOM 671 N N . SER A 1 88 ? 39.04702 33.99741 0.70788 1.000 25.02375 241 SER A N 1
ATOM 672 C CA . SER A 1 88 ? 40.13613 34.12756 -0.24656 1.000 24.04125 241 SER A CA 1
ATOM 673 C C . SER A 1 88 ? 41.22084 35.03061 0.31720 1.000 30.93130 241 SER A C 1
ATOM 674 O O . SER A 1 88 ? 41.08238 35.62436 1.38917 1.000 27.80640 241 SER A O 1
ATOM 677 N N . LYS A 1 89 ? 42.31459 35.11412 -0.43225 1.000 31.78172 242 LYS A N 1
ATOM 678 C CA . LYS A 1 89 ? 43.41320 36.01280 -0.11978 1.000 19.49817 242 LYS A CA 1
ATOM 679 C C . LYS A 1 89 ? 44.15227 36.33682 -1.41038 1.000 18.23083 242 LYS A C 1
ATOM 680 O O . LYS A 1 89 ? 43.90034 35.74731 -2.46782 1.000 30.69885 242 LYS A O 1
ATOM 686 N N . GLU A 1 90 ? 45.06235 37.29933 -1.31189 1.000 30.88191 243 GLU A N 1
ATOM 687 C CA . GLU A 1 90 ? 45.87166 37.74996 -2.43382 1.000 31.46827 243 GLU A CA 1
ATOM 688 C C . GLU A 1 90 ? 47.29305 37.23646 -2.25645 1.000 25.40182 243 GLU A C 1
ATOM 689 O O . GLU A 1 90 ? 47.87484 37.37331 -1.17521 1.000 29.98140 243 GLU A O 1
ATOM 695 N N . GLU A 1 91 ? 47.84227 36.63493 -3.31183 1.000 34.79870 244 GLU A N 1
ATOM 696 C CA . GLU A 1 91 ? 49.23125 36.17804 -3.34762 1.000 35.95268 244 GLU A CA 1
ATOM 697 C C . GLU A 1 91 ? 49.82965 36.76688 -4.61953 1.000 40.19920 244 GLU A C 1
ATOM 698 O O . GLU A 1 91 ? 49.70960 36.18400 -5.70147 1.000 41.70724 244 GLU A O 1
ATOM 704 N N . GLY A 1 92 ? 50.45222 37.93046 -4.48508 1.000 40.68772 245 GLY A N 1
ATOM 705 C CA . GLY A 1 92 ? 50.95893 38.63046 -5.65188 1.000 39.06594 245 GLY A CA 1
ATOM 706 C C . GLY A 1 92 ? 49.80675 39.04262 -6.54454 1.000 37.32908 245 GLY A C 1
ATOM 707 O O . GLY A 1 92 ? 48.90346 39.78118 -6.13494 1.000 48.62508 245 GLY A O 1
ATOM 708 N N . ASP A 1 93 ? 49.81221 38.54201 -7.77651 1.000 39.79939 246 ASP A N 1
ATOM 709 C CA . ASP A 1 93 ? 48.74384 38.80110 -8.72964 1.000 46.36093 246 ASP A CA 1
ATOM 710 C C . ASP A 1 93 ? 47.71143 37.68344 -8.76289 1.000 37.85234 246 ASP A C 1
ATOM 711 O O . ASP A 1 93 ? 46.81300 37.70665 -9.61014 1.000 33.87432 246 ASP A O 1
ATOM 716 N N . THR A 1 94 ? 47.81752 36.71147 -7.86337 1.000 24.88403 247 THR A N 1
ATOM 717 C CA . THR A 1 94 ? 46.93701 35.55414 -7.85434 1.000 32.03714 247 THR A CA 1
ATOM 718 C C . THR A 1 94 ? 45.89169 35.68969 -6.75537 1.000 27.42463 247 THR A C 1
ATOM 719 O O . THR A 1 94 ? 46.19639 36.11652 -5.63759 1.000 32.41390 247 THR A O 1
ATOM 723 N N . LEU A 1 95 ? 44.65367 35.33836 -7.08563 1.000 26.53196 248 LEU A N 1
ATOM 724 C CA . LEU A 1 95 ? 43.57795 35.25137 -6.10535 1.000 23.19556 248 LEU A CA 1
ATOM 725 C C . LEU A 1 95 ? 43.46729 33.79842 -5.65798 1.000 19.77439 248 LEU A C 1
ATOM 726 O O . LEU A 1 95 ? 43.10538 32.92424 -6.45386 1.000 23.06624 248 LEU A O 1
ATOM 731 N N . GLU A 1 96 ? 43.78944 33.53636 -4.39101 1.000 14.29160 249 GLU A N 1
ATOM 732 C CA . GLU A 1 96 ? 43.74728 32.18670 -3.84068 1.000 20.31064 249 GLU A CA 1
ATOM 733 C C . GLU A 1 96 ? 42.47486 32.04155 -3.01465 1.000 22.52013 249 GLU A C 1
ATOM 734 O O . GLU A 1 96 ? 42.34347 32.65870 -1.95340 1.000 23.85764 249 GLU A O 1
ATOM 740 N N . VAL A 1 97 ? 41.53525 31.24290 -3.51215 1.000 26.23415 250 VAL A N 1
ATOM 741 C CA . VAL A 1 97 ? 40.28674 30.93828 -2.82693 1.000 19.16785 250 VAL A CA 1
ATOM 742 C C . VAL A 1 97 ? 40.44454 29.59146 -2.14336 1.000 17.97027 250 VAL A C 1
ATOM 743 O O . VAL A 1 97 ? 41.03075 28.66512 -2.71352 1.000 19.03200 250 VAL A O 1
ATOM 747 N N . TYR A 1 98 ? 39.93113 29.47345 -0.92338 1.000 16.97986 251 TYR A N 1
ATOM 748 C CA . TYR A 1 98 ? 40.00488 28.22386 -0.18292 1.000 17.83984 251 TYR A CA 1
ATOM 749 C C . TYR A 1 98 ? 38.60901 27.77243 0.22143 1.000 18.70427 251 TYR A C 1
ATOM 750 O O . TYR A 1 98 ? 37.71446 28.59239 0.44989 1.000 15.51766 251 TYR A O 1
ATOM 759 N N . ASP A 1 99 ? 38.42447 26.45650 0.30578 1.000 15.38977 252 ASP A N 1
ATOM 760 C CA . ASP A 1 99 ? 37.15803 25.93686 0.80416 1.000 11.99463 252 ASP A CA 1
ATOM 761 C C . ASP A 1 99 ? 37.35764 24.57434 1.44529 1.000 12.72784 252 ASP A C 1
ATOM 762 O O . ASP A 1 99 ? 38.04564 23.71329 0.88937 1.000 21.46046 252 ASP A O 1
ATOM 775 N N . PRO A 1 101 ? 34.99977 21.48083 2.41308 1.000 15.30206 254 PRO A N 1
ATOM 776 C CA . PRO A 1 101 ? 33.63855 21.05407 2.05563 1.000 11.68801 254 PRO A CA 1
ATOM 777 C C . PRO A 1 101 ? 32.77501 20.73048 3.26500 1.000 10.30538 254 PRO A C 1
ATOM 778 O O . PRO A 1 101 ? 32.92462 19.66888 3.87824 1.000 24.99047 254 PRO A O 1
ATOM 782 N N . THR A 1 102 ? 31.86058 21.64038 3.61063 1.000 18.25342 255 THR A N 1
ATOM 783 C CA . THR A 1 102 ? 30.94947 21.39870 4.72376 1.000 22.32446 255 THR A CA 1
ATOM 784 C C . THR A 1 102 ? 29.98923 20.24741 4.44624 1.000 22.60473 255 THR A C 1
ATOM 785 O O . THR A 1 102 ? 29.46176 19.65170 5.39426 1.000 14.84088 255 THR A O 1
ATOM 789 N N . ILE A 1 103 ? 29.76683 19.91435 3.17092 1.000 12.90242 256 ILE A N 1
ATOM 790 C CA . ILE A 1 103 ? 28.89489 18.80518 2.79965 1.000 11.55817 256 ILE A CA 1
ATOM 791 C C . ILE A 1 103 ? 29.36117 17.48998 3.41049 1.000 15.34849 256 ILE A C 1
ATOM 792 O O . ILE A 1 103 ? 28.56352 16.55852 3.55982 1.000 18.24957 256 ILE A O 1
ATOM 797 N N . LEU A 1 104 ? 30.64190 17.38989 3.77345 1.000 19.79344 257 LEU A N 1
ATOM 798 C CA . LEU A 1 104 ? 31.15865 16.17273 4.38408 1.000 16.48888 257 LEU A CA 1
ATOM 799 C C . LEU A 1 104 ? 30.55452 15.90963 5.75605 1.000 24.46904 257 LEU A C 1
ATOM 800 O O . LEU A 1 104 ? 30.68161 14.78935 6.26304 1.000 13.46582 257 LEU A O 1
ATOM 805 N N . SER A 1 105 ? 29.90904 16.91294 6.36121 1.000 17.35655 258 SER A N 1
ATOM 806 C CA . SER A 1 105 ? 29.33602 16.76089 7.69587 1.000 25.48959 258 SER A CA 1
ATOM 807 C C . SER A 1 105 ? 28.51524 15.48116 7.80508 1.000 28.18149 258 SER A C 1
ATOM 808 O O . SER A 1 105 ? 28.77468 14.62876 8.66357 1.000 29.10107 258 SER A O 1
ATOM 811 N N . GLY A 1 106 ? 27.52958 15.32710 6.91721 1.000 33.35062 259 GLY A N 1
ATOM 812 C CA . GLY A 1 106 ? 26.70078 14.13168 6.93506 1.000 35.92868 259 GLY A CA 1
ATOM 813 C C . GLY A 1 106 ? 27.51541 12.85628 6.94999 1.000 37.25175 259 GLY A C 1
ATOM 814 O O . GLY A 1 106 ? 27.24983 11.94489 7.74050 1.000 42.47915 259 GLY A O 1
ATOM 815 N N . ILE A 1 107 ? 28.54015 12.78970 6.09080 1.000 33.47471 260 ILE A N 1
ATOM 816 C CA . ILE A 1 107 ? 29.42330 11.62494 6.05081 1.000 30.72209 260 ILE A CA 1
ATOM 817 C C . ILE A 1 107 ? 29.84219 11.23936 7.46088 1.000 28.75382 260 ILE A C 1
ATOM 818 O O . ILE A 1 107 ? 29.63159 10.10117 7.90272 1.000 30.19192 260 ILE A O 1
ATOM 823 N N . ASP A 1 108 ? 30.39255 12.20594 8.20349 1.000 29.13169 261 ASP A N 1
ATOM 824 C CA . ASP A 1 108 ? 30.81358 11.95675 9.57704 1.000 32.75015 261 ASP A CA 1
ATOM 825 C C . ASP A 1 108 ? 29.70819 11.26660 10.35933 1.000 40.45308 261 ASP A C 1
ATOM 826 O O . ASP A 1 108 ? 29.88236 10.14672 10.85677 1.000 41.78404 261 ASP A O 1
ATOM 831 N N . LYS A 1 109 ? 28.53444 11.90399 10.41738 1.000 41.74833 262 LYS A N 1
ATOM 832 C CA . LYS A 1 109 ? 27.44652 11.35760 11.21737 1.000 38.35604 262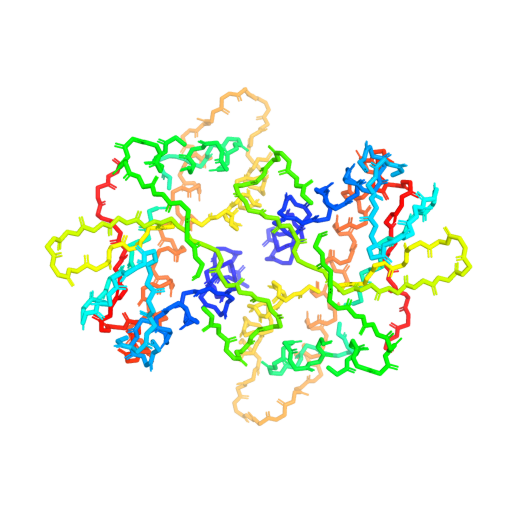 LYS A CA 1
ATOM 833 C C . LYS A 1 109 ? 27.09548 9.94890 10.76776 1.000 43.51493 262 LYS A C 1
ATOM 834 O O . LYS A 1 109 ? 26.84929 9.07024 11.60372 1.000 54.69455 262 LYS A O 1
ATOM 840 N N . ALA A 1 110 ? 27.12294 9.69819 9.45474 1.000 38.93913 263 ALA A N 1
ATOM 841 C CA . ALA A 1 110 ? 26.84337 8.35127 8.97315 1.000 45.62417 263 ALA A CA 1
ATOM 842 C C . ALA A 1 110 ? 27.80364 7.35523 9.60402 1.000 51.41911 263 ALA A C 1
ATOM 843 O O . ALA A 1 110 ? 27.37989 6.37846 10.23569 1.000 53.90055 263 ALA A O 1
ATOM 845 N N . ILE A 1 111 ? 29.10729 7.62459 9.49910 1.000 52.29108 264 ILE A N 1
ATOM 846 C CA . ILE A 1 111 ? 30.08104 6.76005 10.15394 1.000 43.55993 264 ILE A CA 1
ATOM 847 C C . ILE A 1 111 ? 29.86379 6.79337 11.65814 1.000 53.37881 264 ILE A C 1
ATOM 848 O O . ILE A 1 111 ? 29.89882 5.75580 12.33381 1.000 58.41012 264 ILE A O 1
ATOM 853 N N . ASP A 1 112 ? 29.53783 7.97370 12.18908 1.000 63.75204 265 ASP A N 1
ATOM 854 C CA . ASP A 1 112 ? 29.29911 8.13880 13.61415 1.000 66.58231 265 ASP A CA 1
ATOM 855 C C . ASP A 1 112 ? 28.02921 7.44659 14.07050 1.000 74.61122 265 ASP A C 1
ATOM 856 O O . ASP A 1 112 ? 27.72356 7.47781 15.26738 1.000 77.98226 265 ASP A O 1
ATOM 869 N N . TYR A 1 114 ? 27.39700 4.22142 12.77709 1.000 91.40201 267 TYR A N 1
ATOM 870 C CA . TYR A 1 114 ? 27.63395 2.82120 12.45116 1.000 86.40951 267 TYR A CA 1
ATOM 871 C C . TYR A 1 114 ? 28.74157 2.17710 13.26617 1.000 75.41215 267 TYR A C 1
ATOM 872 O O . TYR A 1 114 ? 28.72138 0.95687 13.45094 1.000 90.18508 267 TYR A O 1
ATOM 881 N N . PHE A 1 115 ? 29.69529 2.95461 13.75988 1.000 89.43674 268 PHE A N 1
ATOM 882 C CA . PHE A 1 115 ? 30.85243 2.42833 14.47131 1.000 74.20483 268 PHE A CA 1
ATOM 883 C C . PHE A 1 115 ? 30.92031 2.88263 15.91825 1.000 70.59970 268 PHE A C 1
ATOM 884 O O . PHE A 1 115 ? 31.33650 2.10806 16.78368 1.000 57.55891 268 PHE A O 1
ATOM 892 N N . ARG A 1 116 ? 30.51758 4.11906 16.20441 1.000 75.09090 269 ARG A N 1
ATOM 893 C CA . ARG A 1 116 ? 30.59051 4.67187 17.55070 1.000 83.66481 269 ARG A CA 1
ATOM 894 C C . ARG A 1 116 ? 29.55383 4.00743 18.44912 1.000 86.49152 269 ARG A C 1
ATOM 895 O O . ARG A 1 116 ? 28.54018 4.62250 18.79627 1.000 91.86213 269 ARG A O 1
ATOM 903 N N . VAL A 1 117 ? 29.79114 2.74878 18.82098 1.000 80.32119 270 VAL A N 1
ATOM 904 C CA . VAL A 1 117 ? 28.86921 1.98179 19.64991 1.000 74.94438 270 VAL A CA 1
ATOM 905 C C . VAL A 1 117 ? 29.64016 1.37755 20.80999 1.000 74.89120 270 VAL A C 1
ATOM 906 O O . VAL A 1 117 ? 30.79989 0.98081 20.65632 1.000 85.76528 270 VAL A O 1
ATOM 910 N N . GLY A 1 118 ? 28.99194 1.30914 21.97130 1.000 68.44744 271 GLY A N 1
ATOM 911 C CA . GLY A 1 118 ? 29.61526 0.73796 23.14913 1.000 67.43136 271 GLY A CA 1
ATOM 912 C C . GLY A 1 118 ? 30.91337 1.39371 23.55210 1.000 72.95275 271 GLY A C 1
ATOM 913 O O . GLY A 1 118 ? 31.72075 0.76821 24.24492 1.000 81.44912 271 GLY A O 1
ATOM 914 N N . HIS A 1 119 ? 31.13327 2.64441 23.15384 1.000 75.35680 272 HIS A N 1
ATOM 915 C CA . HIS A 1 119 ? 32.35163 3.36396 23.50428 1.000 73.07175 272 HIS A CA 1
ATOM 916 C C . HIS A 1 119 ? 32.18211 4.83023 23.13186 1.000 78.41359 272 HIS A C 1
ATOM 917 O O . HIS A 1 119 ? 31.22980 5.21422 22.44759 1.000 70.44047 272 HIS A O 1
ATOM 924 N N . ILE A 1 120 ? 33.12680 5.64278 23.59278 1.000 83.45198 273 ILE A N 1
ATOM 925 C CA . ILE A 1 120 ? 33.10314 7.08726 23.38465 1.000 83.37372 273 ILE A CA 1
ATOM 926 C C . ILE A 1 120 ? 34.02002 7.50498 22.24383 1.000 86.54161 273 ILE A C 1
ATOM 927 O O . ILE A 1 120 ? 33.62152 8.27448 21.36955 1.000 87.61323 273 ILE A O 1
ATOM 932 N N . GLY A 1 121 ? 35.25566 7.00917 22.23582 1.000 93.75255 274 GLY A N 1
ATOM 933 C CA . GLY A 1 121 ? 36.21033 7.41136 21.22165 1.000 103.35685 274 GLY A CA 1
ATOM 934 C C . GLY A 1 121 ? 35.95319 6.83866 19.84266 1.000 102.78275 274 GLY A C 1
ATOM 935 O O . GLY A 1 121 ? 34.80259 6.60809 19.45902 1.000 102.97996 274 GLY A O 1
ATOM 936 N N . LYS A 1 122 ? 37.02205 6.59686 19.08629 1.000 96.61305 275 LYS A N 1
ATOM 937 C CA . LYS A 1 122 ? 36.92102 6.06844 17.72951 1.000 91.00000 275 LYS A CA 1
ATOM 938 C C . LYS A 1 122 ? 37.82271 4.84955 17.59683 1.000 80.74117 275 LYS A C 1
ATOM 939 O O . LYS A 1 122 ? 39.04969 4.96952 17.67573 1.000 79.85040 275 LYS A O 1
ATOM 945 N N . THR A 1 123 ? 37.21401 3.68172 17.40340 1.000 75.86581 276 THR 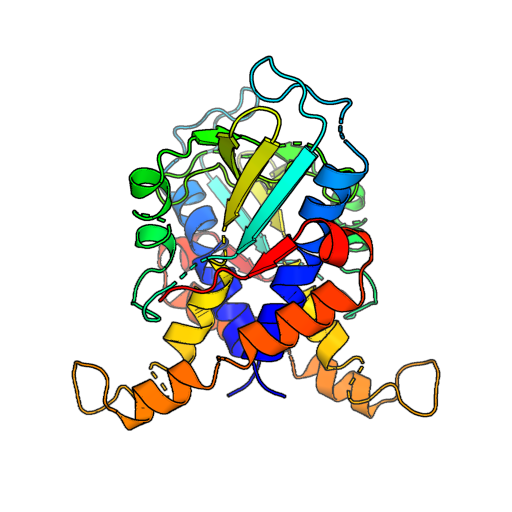A N 1
ATOM 946 C CA . THR A 1 123 ? 37.96762 2.46170 17.16239 1.000 82.27435 276 THR A CA 1
ATOM 947 C C . THR A 1 123 ? 38.78015 2.57883 15.87115 1.000 87.66381 276 THR A C 1
ATOM 948 O O . THR A 1 123 ? 38.56543 3.46592 15.04150 1.000 67.04342 276 THR A O 1
ATOM 952 N N . THR A 1 124 ? 39.73250 1.65602 15.70918 1.000 79.86698 277 THR A N 1
ATOM 953 C CA . THR A 1 124 ? 40.54477 1.64221 14.49642 1.000 84.19189 277 THR A CA 1
ATOM 954 C C . THR A 1 124 ? 39.70925 1.31066 13.26636 1.000 77.10300 277 THR A C 1
ATOM 955 O O . THR A 1 124 ? 40.04323 1.74097 12.15626 1.000 83.63361 277 THR A O 1
ATOM 959 N N . GLU A 1 125 ? 38.61130 0.57361 13.44487 1.000 65.81439 278 GLU A N 1
ATOM 960 C CA . GLU A 1 125 ? 37.73562 0.26454 12.31937 1.000 66.02136 278 GLU A CA 1
ATOM 961 C C . GLU A 1 125 ? 36.97469 1.50311 11.85988 1.000 69.09536 278 GLU A C 1
ATOM 962 O O . GLU A 1 125 ? 36.81184 1.72894 10.65293 1.000 60.94488 278 GLU A O 1
ATOM 968 N N . GLN A 1 126 ? 36.49565 2.31301 12.80842 1.000 67.23195 279 GLN A N 1
ATOM 969 C CA . GLN A 1 126 ? 35.87725 3.58475 12.45059 1.000 56.45709 279 GLN A CA 1
ATOM 970 C C . GLN A 1 126 ? 36.86448 4.48427 11.72288 1.000 52.00294 279 GLN A C 1
ATOM 971 O O . GLN A 1 126 ? 36.51043 5.13634 10.73435 1.000 58.35729 279 GLN A O 1
ATOM 977 N N . GLN A 1 127 ? 38.11402 4.51892 12.19210 1.000 58.85707 280 GLN A N 1
ATOM 978 C CA . GLN A 1 127 ? 39.13939 5.31674 11.52864 1.000 67.89887 280 GLN A CA 1
ATOM 979 C C . GLN A 1 127 ? 39.40459 4.82194 10.11319 1.000 64.63613 280 GLN A C 1
ATOM 980 O O . GLN A 1 127 ? 39.57336 5.62593 9.18964 1.000 54.83930 280 GLN A O 1
ATOM 986 N N . LEU A 1 128 ? 39.44444 3.50147 9.91935 1.000 64.75235 281 LEU A N 1
ATOM 987 C CA . LEU A 1 128 ? 39.66529 2.96437 8.57938 1.000 60.70100 281 LEU A CA 1
ATOM 988 C C . LEU A 1 128 ? 38.51022 3.29937 7.64616 1.000 53.55084 281 LEU A C 1
ATOM 989 O O . LEU A 1 128 ? 38.72732 3.71078 6.50153 1.000 51.58627 281 LEU A O 1
ATOM 994 N N . ALA A 1 129 ? 37.27224 3.10907 8.10783 1.000 52.56955 282 ALA A N 1
ATOM 995 C CA . ALA A 1 129 ? 36.12605 3.43701 7.26492 1.000 39.68863 282 ALA A CA 1
ATOM 996 C C . ALA A 1 129 ? 36.08504 4.92677 6.95169 1.000 44.90405 282 ALA A C 1
ATOM 997 O O . ALA A 1 129 ? 35.73447 5.32971 5.83403 1.000 48.41999 282 ALA A O 1
ATOM 999 N N . GLU A 1 130 ? 36.47823 5.75756 7.91683 1.000 42.05725 283 GLU A N 1
ATOM 1000 C CA . GLU A 1 130 ? 36.49947 7.19690 7.70351 1.000 46.58728 283 GLU A CA 1
ATOM 1001 C C . GLU A 1 130 ? 37.54556 7.57220 6.66409 1.000 46.89445 283 GLU A C 1
ATOM 1002 O O . GLU A 1 130 ? 37.27796 8.37037 5.75804 1.000 47.36514 283 GLU A O 1
ATOM 1008 N N . ASP A 1 131 ? 38.74247 6.98960 6.77498 1.000 27.29312 284 ASP A N 1
ATOM 1009 C CA . ASP A 1 131 ? 39.79605 7.25352 5.80225 1.000 32.36534 284 ASP A CA 1
ATOM 1010 C C . ASP A 1 131 ? 39.41036 6.75347 4.41633 1.000 40.42567 284 ASP A C 1
ATOM 1011 O O . ASP A 1 131 ? 39.72732 7.39473 3.40931 1.000 43.88103 284 ASP A O 1
ATOM 1016 N N . ASN A 1 132 ? 38.72686 5.60906 4.34241 1.000 34.34229 285 ASN A N 1
ATOM 1017 C CA . ASN A 1 132 ? 38.27890 5.09985 3.04996 1.000 31.57622 285 ASN A CA 1
ATOM 1018 C C . ASN A 1 132 ? 37.25636 6.03313 2.41598 1.000 30.24060 285 ASN A C 1
ATOM 1019 O O . ASN A 1 132 ? 37.33118 6.32336 1.21534 1.000 30.74920 285 ASN A O 1
ATOM 1024 N N . GLU A 1 133 ? 36.29103 6.51314 3.20698 1.000 26.22158 286 GLU A N 1
ATOM 1025 C CA . GLU A 1 133 ? 35.31892 7.46743 2.68130 1.000 32.46231 286 GLU A CA 1
ATOM 1026 C C . GLU A 1 133 ? 36.00063 8.75037 2.22188 1.000 34.13470 286 GLU A C 1
ATOM 1027 O O . GLU A 1 133 ? 35.65863 9.29903 1.16774 1.000 28.87091 286 GLU A O 1
ATOM 1041 N N . ASN A 1 135 ? 39.16861 9.10481 1.17206 1.000 30.02516 288 ASN A N 1
ATOM 1042 C CA . ASN A 1 135 ? 39.94746 8.84089 -0.03128 1.000 34.24579 288 ASN A CA 1
ATOM 1043 C C . ASN A 1 135 ? 39.04719 8.68131 -1.24645 1.000 29.98448 288 ASN A C 1
ATOM 1044 O O . ASN A 1 135 ? 39.37684 9.16680 -2.33324 1.000 30.86182 288 ASN A O 1
ATOM 1049 N N . ASN A 1 136 ? 37.89728 8.02275 -1.08176 1.000 21.28103 289 ASN A N 1
ATOM 1050 C CA . ASN A 1 136 ? 36.97051 7.88992 -2.20009 1.000 19.41273 289 ASN A CA 1
ATOM 1051 C C . ASN A 1 136 ? 36.38032 9.23826 -2.59335 1.000 18.05336 289 ASN A C 1
ATOM 1052 O O . ASN A 1 136 ? 36.22221 9.52628 -3.78609 1.000 21.36489 289 ASN A O 1
ATOM 1057 N N . PHE A 1 137 ? 36.04161 10.07385 -1.60712 1.000 20.64766 290 PHE A N 1
ATOM 1058 C CA . PHE A 1 137 ? 35.56797 11.42095 -1.90576 1.000 24.25501 290 PHE A CA 1
ATOM 1059 C C . PHE A 1 137 ? 36.60490 12.18769 -2.71487 1.000 32.41099 290 PHE A C 1
ATOM 1060 O O . PHE A 1 137 ? 36.28380 12.79619 -3.74342 1.000 32.06432 290 PHE A O 1
ATOM 1068 N N . LYS A 1 138 ? 37.86261 12.15693 -2.26553 1.000 31.74256 291 LYS A N 1
ATOM 1069 C CA . LYS A 1 138 ? 38.92221 12.86947 -2.97317 1.000 22.84320 291 LYS A CA 1
ATOM 1070 C C . LYS A 1 138 ? 39.12509 12.31097 -4.37638 1.000 23.75824 291 LYS A C 1
ATOM 1071 O O . LYS A 1 138 ? 39.33628 13.06990 -5.32831 1.000 25.01711 291 LYS A O 1
ATOM 1077 N N . ARG A 1 139 ? 39.05090 10.98738 -4.52783 1.000 20.55017 292 ARG A N 1
ATOM 1078 C CA . ARG A 1 139 ? 39.25479 10.37589 -5.83681 1.000 23.87563 292 ARG A CA 1
ATOM 1079 C C . ARG A 1 139 ? 38.14702 10.76740 -6.80683 1.000 26.82249 292 ARG A C 1
ATOM 1080 O O . ARG A 1 139 ? 38.41620 11.12929 -7.95886 1.000 36.27653 292 ARG A O 1
ATOM 1088 N N . VAL A 1 140 ? 36.89108 10.70387 -6.35769 1.000 33.25233 293 VAL A N 1
ATOM 1089 C CA . VAL A 1 140 ? 35.77727 11.07589 -7.22663 1.000 22.98807 293 VAL A CA 1
ATOM 1090 C C . VAL A 1 140 ? 35.84570 12.55653 -7.57633 1.000 22.32687 293 VAL A C 1
ATOM 1091 O O . VAL A 1 140 ? 35.60995 12.94978 -8.72776 1.000 27.47664 293 VAL A O 1
ATOM 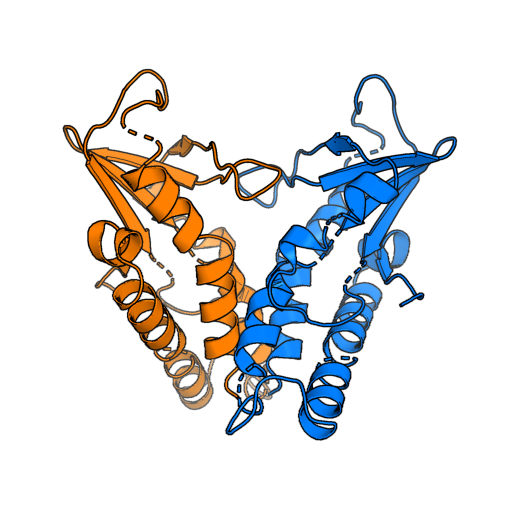1095 N N . LEU A 1 141 ? 36.17885 13.40184 -6.59499 1.000 18.30508 294 LEU A N 1
ATOM 1096 C CA . LEU A 1 141 ? 36.28780 14.83075 -6.86650 1.000 25.10353 294 LEU A CA 1
ATOM 1097 C C . LEU A 1 141 ? 37.39758 15.11617 -7.86905 1.000 21.43296 294 LEU A C 1
ATOM 1098 O O . LEU A 1 141 ? 37.22950 15.94412 -8.77064 1.000 27.02790 294 LEU A O 1
ATOM 1103 N N . GLN A 1 142 ? 38.53563 14.42949 -7.73865 1.000 25.19387 295 GLN A N 1
ATOM 1104 C CA . GLN A 1 142 ? 39.63332 14.63569 -8.67637 1.000 13.81172 295 GLN A CA 1
ATOM 1105 C C . GLN A 1 142 ? 39.26234 14.15463 -10.07327 1.000 23.23171 295 GLN A C 1
ATOM 1106 O O . GLN A 1 142 ? 39.60989 14.79923 -11.07034 1.000 21.71158 295 GLN A O 1
ATOM 1112 N N . LEU A 1 143 ? 38.55275 13.02614 -10.16532 1.000 24.97723 296 LEU A N 1
ATOM 1113 C CA . LEU A 1 143 ? 38.10193 12.54439 -11.46690 1.000 26.34048 296 LEU A CA 1
ATOM 1114 C C . LEU A 1 143 ? 37.14430 13.53353 -12.11782 1.000 31.22819 296 LEU A C 1
ATOM 1115 O O . LEU A 1 143 ? 37.21506 13.77040 -13.32938 1.000 31.63151 296 LEU A O 1
ATOM 1120 N N . LEU A 1 144 ? 36.24972 14.13277 -11.32700 1.000 27.10694 297 LEU A N 1
ATOM 1121 C CA . LEU A 1 144 ? 35.33466 15.12798 -11.87988 1.000 20.24654 297 LEU A CA 1
ATOM 1122 C C . LEU A 1 144 ? 36.07533 16.39683 -12.28576 1.000 22.18847 297 LEU A C 1
ATOM 1123 O O . LEU A 1 144 ? 35.72655 17.03256 -13.28794 1.000 18.98167 297 LEU A O 1
ATOM 1128 N N . ILE A 1 145 ? 37.10175 16.77654 -11.52223 1.000 19.95576 298 ILE A N 1
ATOM 1129 C CA . ILE A 1 145 ? 37.88960 17.95894 -11.85685 1.000 24.25003 298 ILE A CA 1
ATOM 1130 C C . ILE A 1 145 ? 38.64613 17.74663 -13.16192 1.000 29.52523 298 ILE A C 1
ATOM 1131 O O . ILE A 1 145 ? 38.71689 18.64729 -14.00843 1.000 25.92448 298 ILE A O 1
ATOM 1136 N N . ASN A 1 146 ? 39.20841 16.54928 -13.35404 1.000 32.31945 299 ASN A N 1
ATOM 1137 C CA . ASN A 1 146 ? 39.99744 16.28459 -14.55263 1.000 37.90332 299 ASN A CA 1
ATOM 1138 C C . ASN A 1 146 ? 39.14256 16.30172 -15.81337 1.000 37.31751 299 ASN A C 1
ATOM 1139 O O . ASN A 1 146 ? 39.65529 16.58535 -16.90157 1.000 32.89175 299 ASN A O 1
ATOM 1144 N N . GLU A 1 147 ? 37.85203 16.00094 -15.69475 1.000 38.13064 300 GLU A N 1
ATOM 1145 C CA . GLU A 1 147 ? 36.94956 15.98183 -16.83739 1.000 39.76807 300 GLU A CA 1
ATOM 1146 C C . GLU A 1 147 ? 36.32027 17.34077 -17.11604 1.000 28.43578 300 GLU A C 1
ATOM 1147 O O . GLU A 1 147 ? 35.41658 17.43250 -17.95263 1.000 44.58882 300 GLU A O 1
ATOM 1153 N N . ASP A 1 148 ? 36.77565 18.39130 -16.43794 1.000 23.29737 301 ASP A N 1
ATOM 1154 C CA . ASP A 1 148 ? 36.26787 19.74457 -16.62952 1.000 26.06747 301 ASP A CA 1
ATOM 1155 C C . ASP A 1 148 ? 37.45256 20.65914 -16.89773 1.000 23.44464 301 ASP A C 1
ATOM 1156 O O . ASP A 1 148 ? 38.37100 20.74195 -16.07566 1.000 27.10566 301 ASP A O 1
ATOM 1161 N N . SER A 1 149 ? 37.43236 21.33918 -18.04802 1.000 26.92708 302 SER A N 1
ATOM 1162 C CA . SER A 1 149 ? 38.59000 22.12630 -18.46612 1.000 30.95317 302 SER A CA 1
ATOM 1163 C C . SER A 1 149 ? 38.89272 23.24339 -17.47455 1.000 22.28430 302 SER A C 1
ATOM 1164 O O . SER A 1 149 ? 40.05482 23.46135 -17.11039 1.000 29.04719 302 SER A O 1
ATOM 1167 N N . PHE A 1 150 ? 37.86046 23.95886 -17.02197 1.000 20.74278 303 PHE A N 1
ATOM 1168 C CA . PHE A 1 150 ? 38.07045 25.03648 -16.05854 1.000 29.02926 303 PHE A CA 1
ATOM 1169 C C . PHE A 1 150 ? 38.61016 24.49398 -14.73983 1.000 29.21828 303 PHE A C 1
ATOM 1170 O O . PHE A 1 150 ? 39.55910 25.04541 -14.16442 1.000 30.46947 303 PHE A O 1
ATOM 1178 N N . CYS A 1 151 ? 38.01556 23.40307 -14.25038 1.000 24.17471 304 CYS A N 1
ATOM 1179 C CA . CYS A 1 151 ? 38.45919 22.80493 -12.99574 1.000 22.03040 304 CYS A CA 1
ATOM 1180 C C . CYS A 1 151 ? 39.88086 22.27266 -13.11400 1.000 28.34054 304 CYS A C 1
ATOM 1181 O O . CYS A 1 151 ? 40.71080 22.48016 -12.22107 1.000 29.14601 304 CYS A O 1
ATOM 1184 N N . ARG A 1 152 ? 40.17535 21.56540 -14.20758 1.000 21.76627 305 ARG A N 1
ATOM 1185 C CA . ARG A 1 152 ? 41.54423 21.12936 -14.45550 1.000 26.83889 305 ARG A CA 1
ATOM 1186 C C . ARG A 1 152 ? 42.49764 22.31444 -14.51009 1.000 30.30512 305 ARG A C 1
ATOM 1187 O O . ARG A 1 152 ? 43.67115 22.18894 -14.14172 1.000 24.20426 305 ARG A O 1
ATOM 1195 N N . GLU A 1 153 ? 42.00701 23.47417 -14.94854 1.000 25.59330 306 GLU A N 1
ATOM 1196 C CA . GLU A 1 153 ? 42.85881 24.64934 -15.07014 1.000 18.40828 306 GLU A CA 1
ATOM 1197 C C . GLU A 1 153 ? 43.16838 25.27967 -13.71563 1.000 24.90169 306 GLU A C 1
ATOM 1198 O O . GLU A 1 153 ? 44.31738 25.65500 -13.45724 1.000 31.94396 306 GLU A O 1
ATOM 1204 N N . CYS A 1 154 ? 42.17095 25.40495 -12.8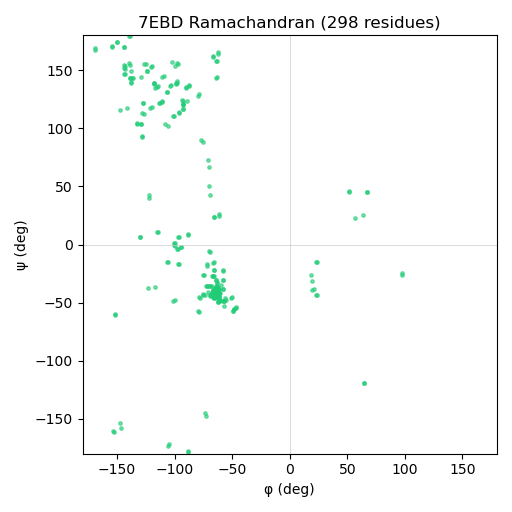3280 1.000 25.83375 307 CYS A N 1
ATOM 1205 C CA . CYS A 1 154 ? 42.33685 26.26140 -11.66216 1.000 24.00983 307 CYS A CA 1
ATOM 1206 C C . CYS A 1 154 ? 41.96182 25.62605 -10.32402 1.000 26.94111 307 CYS A C 1
ATOM 1207 O O . CYS A 1 154 ? 41.96777 26.33066 -9.30678 1.000 17.47894 307 CYS A O 1
ATOM 1210 N N . VAL A 1 155 ? 41.63915 24.33522 -10.27397 1.000 17.03661 308 VAL A N 1
ATOM 1211 C CA . VAL A 1 155 ? 41.20308 23.70425 -9.03184 1.000 18.53019 308 VAL A CA 1
ATOM 1212 C C . VAL A 1 155 ? 42.21763 22.65203 -8.60500 1.000 14.85401 308 VAL A C 1
ATOM 1213 O O . VAL A 1 155 ? 42.68436 21.85291 -9.42414 1.000 20.26046 308 VAL A O 1
ATOM 1217 N N . GLU A 1 156 ? 42.54266 22.64699 -7.31193 1.000 15.53775 309 GLU A N 1
ATOM 1218 C CA . GLU A 1 156 ? 43.45300 21.67422 -6.72612 1.000 13.34885 309 GLU A CA 1
ATOM 1219 C C . GLU A 1 156 ? 42.91464 21.21646 -5.37994 1.000 13.60880 309 GLU A C 1
ATOM 1220 O O . GLU A 1 156 ? 42.33810 22.00894 -4.62954 1.000 19.39571 309 GLU A O 1
ATOM 1226 N N . ILE A 1 157 ? 43.11223 19.93754 -5.08015 1.000 9.13167 310 ILE A N 1
ATOM 1227 C CA . ILE A 1 157 ? 42.81455 19.38794 -3.76288 1.000 14.42391 310 ILE A CA 1
ATOM 1228 C C . ILE A 1 157 ? 44.08879 19.45373 -2.92990 1.000 23.02911 310 ILE A C 1
ATOM 1229 O O . ILE A 1 157 ? 45.13064 18.92962 -3.33793 1.000 18.30907 310 ILE A O 1
ATOM 1234 N N . LEU A 1 158 ? 44.01521 20.11475 -1.77519 1.000 27.59051 311 LEU A N 1
ATOM 1235 C CA . LEU A 1 158 ? 45.20052 20.29787 -0.94521 1.000 24.91861 311 LEU A CA 1
ATOM 1236 C C . LEU A 1 158 ? 45.73108 18.96064 -0.44030 1.000 25.98696 311 LEU A C 1
ATOM 1237 O O . LEU A 1 158 ? 44.96585 18.04266 -0.12633 1.000 31.08658 311 LEU A O 1
ATOM 1242 N N . ARG A 1 159 ? 47.06128 18.86620 -0.36586 1.000 35.02169 312 ARG A N 1
ATOM 1243 C CA . ARG A 1 159 ? 47.74171 17.62256 -0.01680 1.000 43.85321 312 ARG A CA 1
ATOM 1244 C C . ARG A 1 159 ? 47.74091 17.35914 1.48618 1.000 38.85840 312 ARG A C 1
ATOM 1245 O O . ARG A 1 159 ? 47.26718 16.31327 1.94352 1.000 55.64823 312 ARG A O 1
ATOM 1253 N N . GLN A 1 160 ? 48.27527 18.29830 2.26495 1.000 44.39771 313 GLN A N 1
ATOM 1254 C CA . GLN A 1 160 ? 48.64430 18.02751 3.64707 1.000 52.65483 313 GLN A CA 1
ATOM 1255 C C . GLN A 1 160 ? 47.42845 17.66247 4.49525 1.000 62.69481 313 GLN A C 1
ATOM 1256 O O . GLN A 1 160 ? 46.28294 17.99245 4.17491 1.000 58.10235 313 GLN A O 1
ATOM 1262 N N . ALA A 1 161 ? 47.70194 16.96767 5.59601 1.000 78.68416 314 ALA A N 1
ATOM 1263 C CA . ALA A 1 161 ? 46.67778 16.58330 6.55663 1.000 90.59449 314 ALA A CA 1
ATOM 1264 C C . ALA A 1 161 ? 46.50421 17.66127 7.62431 1.000 97.71875 314 ALA A C 1
ATOM 1265 O O . ALA A 1 161 ? 47.37186 18.51710 7.80469 1.000 99.93576 314 ALA A O 1
ATOM 1267 N N . GLY B 1 4 ? 26.24994 3.66711 4.49888 1.000 57.67746 157 GLY B N 1
ATOM 1268 C CA . GLY B 1 4 ? 25.02226 2.96915 4.16181 1.000 62.90856 157 GLY B CA 1
ATOM 1269 C C . GLY B 1 4 ? 24.41727 3.42566 2.84899 1.000 57.92825 157 GLY B C 1
ATOM 1270 O O . GLY B 1 4 ? 24.99961 3.22342 1.78282 1.000 55.58061 157 GLY B O 1
ATOM 1271 N N . LEU B 1 5 ? 23.24033 4.04517 2.92670 1.000 49.80307 158 LEU B N 1
ATOM 1272 C CA . LEU B 1 5 ? 22.58737 4.55346 1.72563 1.000 41.51973 158 LEU B CA 1
ATOM 1273 C C . LEU B 1 5 ? 23.03211 5.98658 1.46469 1.000 38.80375 158 LEU B C 1
ATOM 1274 O O . LEU B 1 5 ? 23.08821 6.79082 2.40329 1.000 36.18462 158 LEU B O 1
ATOM 1279 N N . PRO B 1 6 ? 23.36900 6.33653 0.22190 1.000 36.49989 159 PRO B N 1
ATOM 1280 C CA . PRO B 1 6 ? 23.78801 7.71937 -0.05289 1.000 34.90180 159 PRO B CA 1
ATOM 1281 C C . PRO B 1 6 ? 22.69010 8.73937 0.18050 1.000 22.04829 159 PRO B C 1
ATOM 1282 O O . PRO B 1 6 ? 22.99060 9.88281 0.54233 1.000 22.79581 159 PRO B O 1
ATOM 1286 N N . SER B 1 7 ? 21.42345 8.36515 -0.01409 1.000 18.24623 160 SER B N 1
ATOM 1287 C CA . SER B 1 7 ? 20.33448 9.29634 0.26193 1.000 25.63561 160 SER B CA 1
ATOM 1288 C C . SER B 1 7 ? 20.28924 9.67912 1.73494 1.000 25.88726 160 SER B C 1
ATOM 1289 O O . SER B 1 7 ? 19.94252 10.81676 2.07053 1.000 27.89438 160 SER B O 1
ATOM 1292 N N . THR B 1 8 ? 20.66019 8.75518 2.62264 1.000 27.68073 161 THR B N 1
ATOM 1293 C CA . THR B 1 8 ? 20.71950 9.06608 4.04729 1.000 22.59827 161 THR B CA 1
ATOM 1294 C C . THR B 1 8 ? 21.74528 10.15785 4.33058 1.000 16.46120 161 THR B C 1
ATOM 1295 O O . THR B 1 8 ? 21.45458 11.13751 5.02873 1.000 28.92154 161 THR B O 1
ATOM 1299 N N . VAL B 1 9 ? 22.95893 9.99870 3.79711 1.000 19.96294 162 VAL B N 1
ATOM 1300 C CA . VAL B 1 9 ? 24.01030 10.98950 4.01129 1.000 26.91788 162 VAL B CA 1
ATOM 1301 C C . VAL B 1 9 ? 23.63323 12.31752 3.36997 1.000 21.25263 162 VAL B C 1
ATOM 1302 O O . VAL B 1 9 ? 23.91534 13.39065 3.91727 1.000 28.77377 162 VAL B O 1
ATOM 1306 N N . ILE B 1 10 ? 22.99199 12.26816 2.20066 1.000 25.44490 163 ILE B N 1
ATOM 1307 C CA . ILE B 1 10 ? 22.54122 13.49364 1.54751 1.000 22.14759 163 ILE B CA 1
ATOM 1308 C C . ILE B 1 10 ? 21.53128 14.22147 2.42506 1.000 20.75859 163 ILE B C 1
ATOM 1309 O O . ILE B 1 10 ? 21.60046 15.44557 2.59423 1.000 12.67602 163 ILE B O 1
ATOM 1314 N N . ALA B 1 11 ? 20.58399 13.47888 3.00555 1.000 11.59893 164 ALA B N 1
ATOM 1315 C CA . ALA B 1 11 ? 19.60067 14.09031 3.89275 1.000 24.67653 164 ALA B CA 1
ATOM 1316 C C . ALA B 1 11 ? 20.26486 14.68648 5.12620 1.000 20.14213 164 ALA B C 1
ATOM 1317 O O . ALA B 1 11 ? 19.89648 15.77982 5.57052 1.000 15.31122 164 ALA B O 1
ATOM 1319 N N . ILE B 1 12 ? 21.25206 13.98655 5.68921 1.000 26.15010 165 ILE B N 1
ATOM 1320 C CA . ILE B 1 12 ? 21.93449 14.50236 6.87396 1.000 12.25070 165 ILE B CA 1
ATOM 1321 C C . ILE B 1 12 ? 22.68312 15.78904 6.54503 1.000 14.13999 165 ILE B C 1
ATOM 1322 O O . ILE B 1 12 ? 22.63256 16.76450 7.30398 1.000 21.27360 165 ILE B O 1
ATOM 1327 N N . SER B 1 13 ? 23.39471 15.81146 5.41462 1.000 15.48629 166 SER B N 1
ATOM 1328 C CA . SER B 1 13 ? 24.11975 17.01684 5.02213 1.000 14.29978 166 SER B CA 1
ATOM 1329 C C . SER B 1 13 ? 23.16376 18.17043 4.74814 1.000 12.46390 166 SER B C 1
ATOM 1330 O O . SER B 1 13 ? 23.43999 19.31696 5.11981 1.000 12.29013 166 SER B O 1
ATOM 1333 N N . TYR B 1 14 ? 22.03381 17.88652 4.09646 1.000 21.40260 167 TYR B N 1
ATOM 1334 C CA . TYR B 1 14 ? 21.04892 18.92744 3.82381 1.000 15.87109 167 TYR B CA 1
ATOM 1335 C C . TYR B 1 14 ? 20.45384 19.47641 5.11468 1.000 10.29937 167 TYR B C 1
ATOM 1336 O O . TYR B 1 14 ? 20.22806 20.68570 5.23971 1.000 16.87546 167 TYR B O 1
ATOM 1345 N N . PHE B 1 15 ? 20.20311 18.60394 6.09191 1.000 13.41819 168 PHE B N 1
ATOM 1346 C CA . PHE B 1 15 ? 19.64709 19.05937 7.36129 1.000 15.09679 168 PHE B CA 1
ATOM 1347 C C . PHE B 1 15 ? 20.66123 19.87919 8.14845 1.000 11.57837 168 PHE B C 1
ATOM 1348 O O . PHE B 1 15 ? 20.31847 20.92649 8.70942 1.000 11.38565 168 PHE B O 1
ATOM 1356 N N . GLU B 1 16 ? 21.91439 19.42074 8.19893 1.000 13.38204 169 GLU B N 1
ATOM 1357 C CA . GLU B 1 16 ? 22.93215 20.11249 8.98464 1.000 18.70931 169 GLU B CA 1
ATOM 1358 C C . GLU B 1 16 ? 23.32354 21.44149 8.35065 1.000 18.16495 169 GLU B C 1
ATOM 1359 O O . GLU B 1 16 ? 23.60807 22.41286 9.06043 1.000 16.84774 169 GLU B O 1
ATOM 1365 N N . GLY B 1 17 ? 23.34944 21.50646 7.02317 1.000 19.25600 170 GLY B N 1
ATOM 1366 C CA . GLY B 1 17 ? 23.81833 22.69109 6.34186 1.000 21.40867 170 GLY B CA 1
ATOM 1367 C C . GLY B 1 17 ? 22.76921 23.69624 5.93218 1.000 18.09203 170 GLY B C 1
ATOM 1368 O O . GLY B 1 17 ? 23.12638 24.74381 5.38592 1.000 16.35558 170 GLY B O 1
ATOM 1369 N N . PHE B 1 18 ? 21.48547 23.42988 6.17505 1.000 20.08497 171 PHE B N 1
ATOM 1370 C CA . PHE B 1 18 ? 20.44959 24.35784 5.73527 1.000 25.59448 171 PHE B CA 1
ATOM 1371 C C . PHE B 1 18 ? 19.20101 24.31712 6.61171 1.000 10.07785 171 PHE B C 1
ATOM 1372 O O . PHE B 1 18 ? 18.82162 25.33638 7.19822 1.000 24.53879 171 PHE B O 1
ATOM 1380 N N . VAL B 1 19 ? 18.55617 23.15048 6.70185 1.000 12.18828 172 VAL B N 1
ATOM 1381 C CA . VAL B 1 19 ? 17.24645 23.06222 7.34873 1.000 16.82869 172 VAL B CA 1
ATOM 1382 C C . VAL B 1 19 ? 17.33264 23.49838 8.80645 1.000 14.80134 172 VAL B C 1
ATOM 1383 O O . VAL B 1 19 ? 16.52126 24.30190 9.28299 1.000 22.34833 172 VAL B O 1
ATOM 1387 N N . LYS B 1 20 ? 18.31652 22.97128 9.53635 1.000 16.90850 173 LYS B N 1
ATOM 1388 C CA . LYS B 1 20 ? 18.46055 23.31130 10.94797 1.000 16.47813 173 LYS B CA 1
ATOM 1389 C C . LYS B 1 20 ? 18.70980 24.80355 11.13049 1.000 23.56028 173 LYS B C 1
ATOM 1390 O O . LYS B 1 20 ? 18.07433 25.45488 11.96927 1.000 23.41278 173 LYS B O 1
ATOM 1396 N N . LEU B 1 21 ? 19.62482 25.36558 10.33648 1.000 23.84513 174 LEU B N 1
ATOM 1397 C CA . LEU B 1 21 ? 19.94282 26.78524 10.45267 1.000 18.02617 174 LEU B CA 1
ATOM 1398 C C . LEU B 1 21 ? 18.75346 27.65653 10.06658 1.000 21.04308 174 LEU B C 1
ATOM 1399 O O . LEU B 1 21 ? 18.48909 28.67759 10.71327 1.000 21.72034 174 LEU B O 1
ATOM 1404 N N . ALA B 1 22 ? 18.02417 27.27050 9.01655 1.000 18.01712 175 ALA B N 1
ATOM 1405 C CA . ALA B 1 22 ? 16.86233 28.04841 8.60022 1.000 17.20537 175 ALA B CA 1
ATOM 1406 C C . ALA B 1 22 ? 15.77175 28.02398 9.66430 1.000 20.43824 175 ALA B C 1
ATOM 1407 O O . ALA B 1 22 ? 15.14957 29.05483 9.94811 1.000 21.55315 175 ALA B O 1
ATOM 1409 N N . ALA B 1 23 ? 15.52424 26.85634 10.26285 1.000 22.51518 176 ALA B N 1
ATOM 1410 C CA . ALA B 1 23 ? 14.53732 26.77388 11.33428 1.000 18.22444 176 ALA B CA 1
ATOM 1411 C C . ALA B 1 23 ? 14.96397 27.60024 12.54047 1.000 20.15425 176 ALA B C 1
ATOM 1412 O O . ALA B 1 23 ? 14.13782 28.28323 13.16013 1.000 22.94880 176 ALA B O 1
ATOM 1414 N N . GLU B 1 24 ? 16.25266 27.55187 12.88864 1.000 14.94501 177 GLU B N 1
ATOM 1415 C CA . GLU B 1 24 ? 16.74430 28.35164 14.00491 1.000 16.33851 177 GLU B CA 1
ATOM 1416 C C . GLU B 1 24 ? 16.57279 29.84070 13.73103 1.000 23.46578 177 GLU B C 1
ATOM 1417 O O . GLU B 1 24 ? 16.20001 30.60573 14.62833 1.000 28.69059 177 GLU B O 1
ATOM 1423 N N . TRP B 1 25 ? 16.83378 30.27000 12.49374 1.000 16.26353 178 TRP B N 1
ATOM 1424 C CA . TRP B 1 25 ? 16.63309 31.67261 12.14541 1.000 16.54040 178 TRP B CA 1
ATOM 1425 C C . TRP B 1 25 ? 15.16151 32.05640 12.22110 1.000 27.42688 178 TRP B C 1
ATOM 1426 O O . TRP B 1 25 ? 14.82136 33.13681 12.71785 1.000 25.93104 178 TRP B O 1
ATOM 1437 N N . ILE B 1 26 ? 14.27635 31.18888 11.72514 1.000 21.35315 179 ILE B N 1
ATOM 1438 C CA . ILE B 1 26 ? 12.84592 31.48034 11.76655 1.000 26.41507 179 ILE B CA 1
ATOM 1439 C C . ILE B 1 26 ? 12.37050 31.62267 13.20616 1.000 29.64493 179 ILE B C 1
ATOM 1440 O O . ILE B 1 26 ? 11.59615 32.53050 13.53415 1.000 25.05621 179 ILE B O 1
ATOM 1445 N N . VAL B 1 27 ? 12.84075 30.74647 14.09226 1.000 30.49653 180 VAL B N 1
ATOM 1446 C CA . VAL B 1 27 ? 12.32300 30.73592 15.45630 1.000 23.53496 180 VAL B CA 1
ATOM 1447 C C . VAL B 1 27 ? 12.92739 31.86560 16.28333 1.000 30.32414 180 VAL B C 1
ATOM 1448 O O . VAL B 1 27 ? 12.21143 32.58440 16.99005 1.000 38.91332 180 VAL B O 1
ATOM 1452 N N . THR B 1 28 ? 14.24719 32.05330 16.20444 1.000 27.33113 181 THR B N 1
ATOM 1453 C CA . THR B 1 28 ? 14.94808 32.91399 17.14723 1.000 30.91032 181 THR B CA 1
ATOM 1454 C C . THR B 1 28 ? 15.40134 34.25315 16.58145 1.000 29.98083 181 THR B C 1
ATOM 1455 O O . THR B 1 28 ? 15.73382 35.14722 17.36557 1.000 37.63766 181 THR B O 1
ATOM 1459 N N . GLU B 1 29 ? 15.41920 34.42501 15.26306 1.000 38.59345 182 GLU B N 1
ATOM 1460 C CA . GLU B 1 29 ? 15.96798 35.63506 14.66405 1.000 35.87256 182 GLU B CA 1
ATOM 1461 C C . GLU B 1 29 ? 14.98982 36.39673 13.78527 1.000 34.62173 182 GLU B C 1
ATOM 1462 O O . GLU B 1 29 ? 15.09666 37.62144 13.69206 1.000 42.93514 182 GLU B O 1
ATOM 1476 N N . PRO B 1 31 ? 11.65776 37.22287 14.10509 1.000 47.63422 184 PRO B N 1
ATOM 1477 C CA . PRO B 1 31 ? 10.78044 38.24063 14.71237 1.000 52.56908 184 PRO B CA 1
ATOM 1478 C C . PRO B 1 31 ? 11.46243 39.57443 14.97862 1.000 52.43896 184 PRO B C 1
ATOM 1479 O O . PRO B 1 31 ? 10.76170 40.56233 15.23099 1.000 57.16754 184 PRO B O 1
ATOM 1483 N N . THR B 1 32 ? 12.79308 39.63779 14.94285 1.000 55.83330 185 THR B N 1
ATOM 1484 C CA . THR B 1 32 ? 13.51773 40.88427 15.15927 1.000 48.59738 185 THR B CA 1
ATOM 1485 C C . THR B 1 32 ? 14.28001 41.34008 13.92127 1.000 53.19823 185 THR B C 1
ATOM 1486 O O . THR B 1 32 ? 15.09858 42.26056 14.01488 1.000 52.71935 185 THR B O 1
ATOM 1490 N N . THR B 1 33 ? 14.04116 40.72018 12.77010 1.000 57.66276 186 THR B N 1
ATOM 1491 C CA . THR B 1 33 ? 14.73138 41.04846 11.53120 1.000 61.19979 186 THR B CA 1
ATOM 1492 C C . THR B 1 33 ? 13.72407 41.53721 10.49923 1.000 65.85833 186 THR B C 1
ATOM 1493 O O . THR B 1 33 ? 12.63115 40.97723 10.37618 1.000 82.58527 186 THR B O 1
ATOM 1497 N N . GLU B 1 34 ? 14.08774 42.58308 9.76045 1.000 49.53764 187 GLU B N 1
ATOM 1498 C CA . GLU B 1 34 ? 13.23113 43.11242 8.70541 1.000 61.87857 187 GLU B CA 1
ATOM 1499 C C . GLU B 1 34 ? 13.54206 42.40276 7.39531 1.000 70.54303 187 GLU B C 1
ATOM 1500 O O . GLU B 1 34 ? 14.69005 42.40226 6.93587 1.000 69.71323 187 GLU B O 1
ATOM 1506 N N . ILE B 1 35 ? 12.52000 41.79786 6.80276 1.000 72.40298 188 ILE B N 1
ATOM 1507 C CA . ILE B 1 35 ? 12.64044 41.10225 5.52964 1.000 67.29444 188 ILE B CA 1
ATOM 1508 C C . ILE B 1 35 ? 11.97313 41.99608 4.49353 1.000 62.75047 188 ILE B C 1
ATOM 1509 O O . ILE B 1 35 ? 10.74141 42.03619 4.38986 1.000 66.49260 188 ILE B O 1
ATOM 1514 N N . ASP B 1 36 ? 12.79239 42.71250 3.72455 1.000 67.37636 189 ASP B N 1
ATOM 1515 C CA . ASP B 1 36 ? 12.32288 43.65234 2.70643 1.000 73.91821 189 ASP B CA 1
ATOM 1516 C C . ASP B 1 36 ? 11.30467 44.63532 3.28429 1.000 75.35357 189 ASP B C 1
ATOM 1517 O O . ASP B 1 36 ? 10.25347 44.90421 2.69877 1.000 79.92698 189 ASP B O 1
ATOM 1522 N N . GLY B 1 37 ? 11.63284 45.17573 4.45997 1.000 76.01269 190 GLY B N 1
ATOM 1523 C CA . GLY B 1 37 ? 10.86797 46.21577 5.10568 1.000 73.89961 190 GLY B CA 1
ATOM 1524 C C . GLY B 1 37 ? 9.90339 45.74012 6.17678 1.000 78.69237 190 GLY B C 1
ATOM 1525 O O . GLY B 1 37 ? 9.58390 46.51120 7.08855 1.000 84.08927 190 GLY B O 1
ATOM 1526 N N . LYS B 1 38 ? 9.42731 44.50362 6.09180 1.000 80.11475 191 LYS B N 1
ATOM 1527 C CA . LYS B 1 38 ? 8.43958 44.00199 7.03552 1.000 83.56041 191 LYS B CA 1
ATOM 1528 C C . LYS B 1 38 ? 9.08688 43.10446 8.08432 1.000 85.42692 191 LYS B C 1
ATOM 1529 O O . LYS B 1 38 ? 10.15805 42.53008 7.87595 1.000 86.72473 191 LYS B O 1
ATOM 1535 N N . THR B 1 39 ? 8.41037 42.99177 9.22530 1.000 89.58825 192 THR B N 1
ATOM 1536 C CA . THR B 1 39 ? 8.83096 42.13178 10.32494 1.000 89.81315 192 THR B CA 1
ATOM 1537 C C . THR B 1 39 ? 7.73905 41.10239 10.57912 1.000 82.45635 192 THR B C 1
ATOM 1538 O O . THR B 1 39 ? 6.60869 41.46366 10.92443 1.000 95.59119 192 THR B O 1
ATOM 1542 N N . TYR B 1 40 ? 8.07744 39.82785 10.40495 1.000 55.37292 193 TYR B N 1
ATOM 1543 C CA . TYR B 1 40 ? 7.12234 38.73372 10.50623 1.000 43.61252 193 TYR B CA 1
ATOM 1544 C C . TYR B 1 40 ? 7.19047 38.08767 11.88356 1.000 49.09829 193 TYR B C 1
ATOM 1545 O O . TYR B 1 40 ? 8.27360 37.92068 12.45150 1.000 53.26196 193 TYR B O 1
ATOM 1554 N N . THR B 1 41 ? 6.02197 37.73245 12.41930 1.000 46.38846 194 THR B N 1
ATOM 1555 C CA . THR B 1 41 ? 5.93332 37.03510 13.69559 1.000 41.91873 194 THR B CA 1
ATOM 1556 C C . THR B 1 41 ? 5.81999 35.52267 13.55465 1.000 51.88419 194 THR B C 1
ATOM 1557 O O . THR B 1 41 ? 6.04292 34.80803 14.53822 1.000 38.61500 194 THR B O 1
ATOM 1561 N N . SER B 1 42 ? 5.48172 35.02065 12.36880 1.000 38.58923 195 SER B N 1
ATOM 1562 C CA . SER B 1 42 ? 5.35549 33.59021 12.13190 1.000 34.71428 195 SER B CA 1
ATOM 1563 C C . SER B 1 42 ? 5.98440 33.25201 10.78934 1.000 30.42773 195 SER B C 1
ATOM 1564 O O . SER B 1 42 ? 5.82495 33.99521 9.81773 1.000 33.39411 195 SER B O 1
ATOM 1567 N N . GLY B 1 43 ? 6.70097 32.13838 10.74159 1.000 28.56286 196 GLY B N 1
ATOM 1568 C CA . GLY B 1 43 ? 7.37200 31.72388 9.52352 1.000 24.26672 196 GLY B CA 1
ATOM 1569 C C . GLY B 1 43 ? 7.34690 30.21930 9.36489 1.000 25.74178 196 GLY B C 1
ATOM 1570 O O . GLY B 1 43 ? 7.29727 29.46874 10.34223 1.000 26.03749 196 GLY B O 1
ATOM 1571 N N . LYS B 1 44 ? 7.38238 29.78269 8.10663 1.000 18.60073 197 LYS B N 1
ATOM 1572 C CA . LYS B 1 44 ? 7.38405 28.36657 7.77028 1.000 20.91334 197 LYS B CA 1
ATOM 1573 C C . LYS B 1 44 ? 8.39415 28.10299 6.66426 1.000 26.93552 197 LYS B C 1
ATOM 1574 O O . LYS B 1 44 ? 8.57093 28.92823 5.76350 1.000 21.52957 197 LYS B O 1
ATOM 1580 N N . LEU B 1 45 ? 9.05506 26.95092 6.74138 1.000 26.40227 198 LEU B N 1
ATOM 1581 C CA . LEU B 1 45 ? 9.96788 26.48527 5.70507 1.000 19.80377 198 LEU B CA 1
ATOM 1582 C C . LEU B 1 45 ? 9.36652 25.24871 5.05124 1.000 21.28755 198 LEU B C 1
ATOM 1583 O O . LEU B 1 45 ? 9.10552 24.24948 5.72919 1.000 20.04716 198 LEU B O 1
ATOM 1588 N N . TYR B 1 46 ? 9.16103 25.31243 3.73955 1.000 17.35965 199 TYR B N 1
ATOM 1589 C CA . TYR B 1 46 ? 8.55201 24.22814 2.98007 1.000 16.34460 199 TYR B CA 1
ATOM 1590 C C . TYR B 1 46 ? 9.60701 23.60356 2.07815 1.000 17.03936 199 TYR B C 1
ATOM 1591 O O . TYR B 1 46 ? 10.22699 24.30041 1.26762 1.000 16.57990 199 TYR B O 1
ATOM 1600 N N . ILE B 1 47 ? 9.81265 22.29912 2.22848 1.000 21.31948 200 ILE B N 1
ATOM 1601 C CA . ILE B 1 47 ? 10.76476 21.55543 1.41198 1.000 12.82072 200 ILE B CA 1
ATOM 1602 C C . ILE B 1 47 ? 10.02107 20.97702 0.21535 1.000 17.39902 200 ILE B C 1
ATOM 1603 O O . ILE B 1 47 ? 9.07038 20.20413 0.37811 1.000 15.29389 200 ILE B O 1
ATOM 1608 N N . LYS B 1 48 ? 10.44946 21.35115 -0.98598 1.000 15.31444 201 LYS B N 1
ATOM 1609 C CA . LYS B 1 48 ? 9.81350 20.91905 -2.22419 1.000 11.39282 201 LYS B CA 1
ATOM 1610 C C . LYS B 1 48 ? 10.68630 19.86871 -2.89761 1.000 19.28164 201 LYS B C 1
ATOM 1611 O O . LYS B 1 48 ? 11.82939 20.15313 -3.27158 1.000 18.63131 201 LYS B O 1
ATOM 1625 N N . PRO B 1 50 ? 11.52929 17.42213 -6.10293 1.000 32.16156 203 PRO B N 1
ATOM 1626 C CA . PRO B 1 50 ? 11.27036 17.41042 -7.54673 1.000 35.94598 203 PRO B CA 1
ATOM 1627 C C . PRO B 1 50 ? 10.29190 16.30367 -7.90482 1.000 54.91754 203 PRO B C 1
ATOM 1628 O O . PRO B 1 50 ? 10.29765 15.22889 -7.29961 1.000 53.22982 203 PRO B O 1
ATOM 1632 N N . GLU B 1 51 ? 9.43706 16.58340 -8.89260 1.000 91.23020 204 GLU B N 1
ATOM 1633 C CA . GLU B 1 51 ? 8.48607 15.57765 -9.35864 1.000 102.82369 204 GLU B CA 1
ATOM 1634 C C . GLU B 1 51 ? 9.20998 14.30670 -9.78417 1.000 101.32025 204 GLU B C 1
ATOM 1635 O O . GLU B 1 51 ? 8.80709 13.19447 -9.42409 1.000 104.09175 204 GLU B O 1
ATOM 1641 N N . THR B 1 52 ? 10.28459 14.45598 -10.55274 1.000 81.24160 205 THR B N 1
ATOM 1642 C CA . THR B 1 52 ? 11.20671 13.36669 -10.82580 1.000 75.29206 205 THR B CA 1
ATOM 1643 C C . THR B 1 52 ? 12.62527 13.91127 -10.76233 1.000 69.40303 205 THR B C 1
ATOM 1644 O O . THR B 1 52 ? 12.85703 15.10633 -10.96441 1.000 68.98707 205 THR B O 1
ATOM 1648 N N . LEU B 1 53 ? 13.57238 13.02721 -10.46043 1.000 75.07204 206 LEU B N 1
ATOM 1649 C CA . LEU B 1 53 ? 14.98106 13.40932 -10.36532 1.000 85.58187 206 LEU B CA 1
ATOM 1650 C C . LEU B 1 53 ? 15.53005 13.55592 -11.77935 1.000 88.64416 206 LEU B C 1
ATOM 1651 O O . LEU B 1 53 ? 16.04161 12.60877 -12.37912 1.000 90.00972 206 LEU B O 1
ATOM 1656 N N . ASP B 1 54 ? 15.41385 14.76767 -12.31676 1.000 77.15626 207 ASP B N 1
ATOM 1657 C CA . ASP B 1 54 ? 15.78914 15.06425 -13.68817 1.000 63.78381 207 ASP B CA 1
ATOM 1658 C C . ASP B 1 54 ? 17.26181 15.46260 -13.78012 1.000 71.70016 207 ASP B C 1
ATOM 1659 O O . ASP B 1 54 ? 17.99612 15.48357 -12.78963 1.000 75.56779 207 ASP B O 1
ATOM 1664 N N . THR B 1 55 ? 17.69361 15.79036 -15.00114 1.000 79.29033 208 THR B N 1
ATOM 1665 C CA . THR B 1 55 ? 19.10612 16.06330 -15.25472 1.000 77.68223 208 THR B CA 1
ATOM 1666 C C . THR B 1 55 ? 19.59871 17.28143 -14.48061 1.000 76.39024 208 THR B C 1
ATOM 1667 O O . THR B 1 55 ? 20.74505 17.30701 -14.01734 1.000 80.84237 208 THR B O 1
ATOM 1671 N N . ASP B 1 56 ? 18.75327 18.30002 -14.32847 1.000 65.21434 209 ASP B N 1
ATOM 1672 C CA . ASP B 1 56 ? 19.15143 19.56616 -13.71188 1.000 54.87140 209 ASP B CA 1
ATOM 1673 C C . ASP B 1 56 ? 18.10088 19.96141 -12.67815 1.000 47.87913 209 ASP B C 1
ATOM 1674 O O . ASP B 1 56 ? 17.02333 20.44939 -13.03169 1.000 39.49493 209 ASP B O 1
ATOM 1679 N N . ILE B 1 57 ? 18.42791 19.76951 -11.39994 1.000 46.03668 210 ILE B N 1
ATOM 1680 C CA . ILE B 1 57 ? 17.49205 20.11655 -10.33717 1.000 36.61805 210 ILE B CA 1
ATOM 1681 C C . ILE B 1 57 ? 17.43047 21.62669 -10.12874 1.000 36.44341 210 ILE B C 1
ATOM 1682 O O . ILE B 1 57 ? 16.40278 22.15156 -9.68575 1.000 23.69787 210 ILE B O 1
ATOM 1687 N N . LYS B 1 58 ? 18.50297 22.35110 -10.46016 1.000 40.59759 211 LYS B N 1
ATOM 1688 C CA . LYS B 1 58 ? 18.47899 23.80565 -10.32757 1.000 37.87957 211 LYS B CA 1
ATOM 1689 C C . LYS B 1 58 ? 17.44365 24.43327 -11.25394 1.000 34.39661 211 LYS B C 1
ATOM 1690 O O . LYS B 1 58 ? 16.77202 25.40270 -10.88009 1.000 40.26040 211 LYS B O 1
ATOM 1696 N N . LYS B 1 59 ? 17.28802 23.88761 -12.46236 1.000 28.88802 212 LYS B N 1
ATOM 1697 C CA . LYS B 1 59 ? 16.29199 24.42463 -13.38385 1.000 25.30676 212 LYS B CA 1
ATOM 1698 C C . LYS B 1 59 ? 14.87910 24.15767 -12.88195 1.000 27.20778 212 LYS B C 1
ATOM 1699 O O . LYS B 1 59 ? 14.01438 25.04074 -12.94334 1.000 35.14817 212 LYS B O 1
ATOM 1705 N N . SER B 1 60 ? 14.62924 22.94857 -12.37411 1.000 23.25035 213 SER B N 1
ATOM 1706 C CA . SER B 1 60 ? 13.32972 22.65032 -11.78302 1.000 22.18905 213 SER B CA 1
ATOM 1707 C C . SER B 1 60 ? 13.05309 23.55412 -10.59049 1.000 25.30784 213 SER B C 1
ATOM 1708 O O . SER B 1 60 ? 11.92145 24.01199 -10.39692 1.000 30.17266 213 SER B O 1
ATOM 1711 N N . ALA B 1 61 ? 14.08299 23.83995 -9.79248 1.000 24.39064 214 ALA B N 1
ATOM 1712 C CA . ALA B 1 61 ? 13.90994 24.70849 -8.63468 1.000 26.96753 214 ALA B CA 1
ATOM 1713 C C . ALA B 1 61 ? 13.56588 26.12949 -9.05947 1.000 39.22886 214 ALA B C 1
ATOM 1714 O O . ALA B 1 61 ? 12.65640 26.74873 -8.49872 1.000 43.93981 214 ALA B O 1
ATOM 1724 N N . LEU B 1 63 ? 12.19875 27.05836 -11.86583 1.000 47.64992 216 LEU B N 1
ATOM 1725 C CA . LEU B 1 63 ? 10.86132 27.03809 -12.44696 1.000 44.94435 216 LEU B CA 1
ATOM 1726 C C . LEU B 1 63 ? 9.79144 26.99734 -11.36287 1.000 45.60101 216 LEU B C 1
ATOM 1727 O O . LEU B 1 63 ? 8.79300 27.72324 -11.43718 1.000 42.15696 216 LEU B O 1
ATOM 1732 N N . PHE B 1 64 ? 9.99577 26.17193 -10.33327 1.000 52.83849 217 PHE B N 1
ATOM 1733 C CA . PHE B 1 64 ? 9.03494 26.09758 -9.23816 1.000 38.76667 217 PHE B CA 1
ATOM 1734 C C . PHE B 1 64 ? 8.96174 27.41359 -8.47601 1.000 31.53926 217 PHE B C 1
ATOM 1735 O O . PHE B 1 64 ? 7.87499 27.84666 -8.07639 1.000 37.89843 217 PHE B O 1
ATOM 1743 N N . TYR B 1 65 ? 10.10922 28.06219 -8.25842 1.000 35.37623 218 TYR B N 1
ATOM 1744 C CA . TYR B 1 65 ? 10.10776 29.33973 -7.55285 1.000 41.54918 218 TYR B CA 1
ATOM 1745 C C . TYR B 1 65 ? 9.37835 30.41508 -8.34903 1.000 43.80186 218 TYR B C 1
ATOM 1746 O O . TYR B 1 65 ? 8.65616 31.23617 -7.77057 1.000 36.62276 218 TYR B O 1
ATOM 1755 N N . LYS B 1 66 ? 9.54415 30.42598 -9.67651 1.000 53.15355 219 LYS B N 1
ATOM 1756 C CA . LYS B 1 66 ? 8.84958 31.43050 -10.47849 1.000 51.24766 219 LYS B CA 1
ATOM 1757 C C . LYS B 1 66 ? 7.35557 31.12964 -10.53417 1.000 47.29953 219 LYS B C 1
ATOM 1758 O O . LYS B 1 66 ? 6.52977 32.05026 -10.52767 1.000 49.57416 219 LYS B O 1
ATOM 1764 N N . LYS B 1 67 ? 6.98886 29.84289 -10.56316 1.000 43.16042 220 LYS B N 1
ATOM 1765 C CA . LYS B 1 67 ? 5.57924 29.47003 -10.61631 1.000 43.80160 220 LYS B CA 1
ATOM 1766 C C . LYS B 1 67 ? 4.86096 29.73465 -9.30253 1.000 47.64311 220 LYS B C 1
ATOM 1767 O O . LYS B 1 67 ? 3.62751 29.79488 -9.28710 1.000 48.90463 220 LYS B O 1
ATOM 1773 N N . GLN B 1 68 ? 5.59563 29.89343 -8.20727 1.000 50.59025 221 GLN B N 1
ATOM 1774 C CA . GLN B 1 68 ? 5.00469 30.16000 -6.90578 1.000 31.85774 221 GLN B CA 1
ATOM 1775 C C . GLN B 1 68 ? 5.02044 31.64131 -6.55886 1.000 33.93123 221 GLN B C 1
ATOM 1776 O O . GLN B 1 68 ? 4.47879 32.02747 -5.51829 1.000 40.06267 221 GLN B O 1
ATOM 1782 N N . GLY B 1 69 ? 5.62002 32.47546 -7.40714 1.000 28.57690 222 GLY B N 1
ATOM 1783 C CA . GLY B 1 69 ? 5.70608 33.90040 -7.15676 1.000 31.62175 222 GLY B CA 1
ATOM 1784 C C . GLY B 1 69 ? 6.59109 34.24184 -5.97706 1.000 34.88814 222 GLY B C 1
ATOM 1785 O O . GLY B 1 69 ? 6.22798 35.07092 -5.13784 1.000 39.39367 222 GLY B O 1
ATOM 1786 N N . LEU B 1 70 ? 7.76115 33.61746 -5.90789 1.000 37.62336 223 LEU B N 1
ATOM 1787 C CA . LEU B 1 70 ? 8.70095 33.84326 -4.82157 1.000 29.16981 223 LEU B CA 1
ATOM 1788 C C . LEU B 1 70 ? 9.76738 34.85059 -5.23562 1.000 33.56591 223 LEU B C 1
ATOM 1789 O O . LEU B 1 70 ? 10.05902 35.03586 -6.41979 1.000 35.79730 223 LEU B O 1
ATOM 1794 N N . ASN B 1 71 ? 10.34815 35.50596 -4.23365 1.000 25.57440 224 ASN B N 1
ATOM 1795 C CA . ASN B 1 71 ? 11.41461 36.47323 -4.44143 1.000 32.95680 224 ASN B CA 1
ATOM 1796 C C . ASN B 1 71 ? 12.61489 36.10557 -3.57908 1.000 31.07531 224 ASN B C 1
ATOM 1797 O O . ASN B 1 71 ? 12.48709 35.42940 -2.55510 1.000 25.85819 224 ASN B O 1
ATOM 1802 N N . GLU B 1 72 ? 13.79111 36.55622 -4.01029 1.000 31.10848 225 GLU B N 1
ATOM 1803 C CA . GLU B 1 72 ? 15.02983 36.22262 -3.32076 1.000 41.49643 225 GLU B CA 1
ATOM 1804 C C . GLU B 1 72 ? 15.22498 37.08344 -2.08123 1.000 39.95188 225 GLU B C 1
ATOM 1805 O O . GLU B 1 72 ? 15.13324 38.31321 -2.13933 1.000 46.89994 225 GLU B O 1
ATOM 1811 N N . THR B 1 73 ? 15.50261 36.42160 -0.96156 1.000 33.17293 226 THR B N 1
ATOM 1812 C CA . THR B 1 73 ? 15.81221 37.06036 0.30680 1.000 34.70013 226 THR B CA 1
ATOM 1813 C C . THR B 1 73 ? 16.95969 36.28566 0.93787 1.000 35.55274 226 THR B C 1
ATOM 1814 O O . THR B 1 73 ? 17.45360 35.30409 0.37372 1.000 31.85121 226 THR B O 1
ATOM 1818 N N . GLN B 1 74 ? 17.39591 36.72517 2.11432 1.000 29.67728 227 GLN B N 1
ATOM 1819 C CA . GLN B 1 74 ? 18.48625 36.03792 2.78599 1.000 27.62261 227 GLN B CA 1
ATOM 1820 C C . GLN B 1 74 ? 18.29350 36.11151 4.29174 1.000 38.29209 227 GLN B C 1
ATOM 1821 O O . GLN B 1 74 ? 17.76679 37.09372 4.82194 1.000 43.09715 227 GLN B O 1
ATOM 1835 N N . SER B 1 76 ? 20.11476 35.89899 8.13463 1.000 55.16676 229 SER B N 1
ATOM 1836 C CA . SER B 1 76 ? 21.36968 36.16291 8.82381 1.000 61.40825 229 SER B CA 1
ATOM 1837 C C . SER B 1 76 ? 21.53930 35.14480 9.94302 1.000 64.01430 229 SER B C 1
ATOM 1838 O O . SER B 1 76 ? 20.74922 35.12335 10.89236 1.000 78.74777 229 SER B O 1
ATOM 1841 N N . THR B 1 77 ? 22.57010 34.31250 9.83554 1.000 52.51301 230 THR B N 1
ATOM 1842 C CA . THR B 1 77 ? 22.82174 33.25745 10.80297 1.000 56.86121 230 THR B CA 1
ATOM 1843 C C . THR B 1 77 ? 24.19222 33.44379 11.43989 1.000 63.71767 230 THR B C 1
ATOM 1844 O O . THR B 1 77 ? 25.10355 34.02487 10.84159 1.000 70.78182 230 THR B O 1
ATOM 1848 N N . ASN B 1 78 ? 24.32504 32.94711 12.66702 1.000 57.64507 231 ASN B N 1
ATOM 1849 C CA . ASN B 1 78 ? 25.57575 33.00803 13.40779 1.000 63.57734 231 ASN B CA 1
ATOM 1850 C C . ASN B 1 78 ? 26.34411 31.69590 13.36718 1.000 76.46073 231 ASN B C 1
ATOM 1851 O O . ASN B 1 78 ? 27.42947 31.60938 13.94956 1.000 79.09866 231 ASN B O 1
ATOM 1856 N N . HIS B 1 79 ? 25.81310 30.67918 12.69223 1.000 77.55976 232 HIS B N 1
ATOM 1857 C CA . HIS B 1 79 ? 26.46858 29.38487 12.58328 1.000 74.10571 232 HIS B CA 1
ATOM 1858 C C . HIS B 1 79 ? 27.19921 29.20239 11.26114 1.000 65.44508 232 HIS B C 1
ATOM 1859 O O . HIS B 1 79 ? 27.78234 28.13793 11.03332 1.000 70.56953 232 HIS B O 1
ATOM 1866 N N . ARG B 1 80 ? 27.18081 30.20701 10.38753 1.000 61.35046 233 ARG B N 1
ATOM 1867 C CA . ARG B 1 80 ? 27.92174 30.16017 9.13722 1.000 56.38681 233 ARG B CA 1
ATOM 1868 C C . ARG B 1 80 ? 28.45370 31.54909 8.81941 1.000 50.74164 233 ARG B C 1
ATOM 1869 O O . ARG B 1 80 ? 27.81940 32.56196 9.12801 1.000 46.95547 233 ARG B O 1
ATOM 1877 N N . ASN B 1 81 ? 29.62931 31.58214 8.18997 1.000 41.71561 234 ASN B N 1
ATOM 1878 C CA . ASN B 1 81 ? 30.30657 32.83728 7.89375 1.000 42.99706 234 ASN B CA 1
ATOM 1879 C C . ASN B 1 81 ? 29.60860 33.66044 6.81768 1.000 44.10351 234 ASN B C 1
ATOM 1880 O O . ASN B 1 81 ? 30.04041 34.78815 6.55486 1.000 50.63978 234 ASN B O 1
ATOM 1885 N N . TYR B 1 82 ? 28.55753 33.13977 6.19184 1.000 40.56194 235 TYR B N 1
ATOM 1886 C CA . TYR B 1 82 ? 27.83975 33.87250 5.16069 1.000 42.49046 235 TYR B CA 1
ATOM 1887 C C . TYR B 1 82 ? 26.34892 33.58828 5.26633 1.000 27.24585 235 TYR B C 1
ATOM 1888 O O . TYR B 1 82 ? 25.95013 32.52684 5.76066 1.000 31.16788 235 TYR B O 1
ATOM 1897 N N . PRO B 1 83 ? 25.50539 34.51687 4.81425 1.000 39.16935 236 PRO B N 1
ATOM 1898 C CA . PRO B 1 83 ? 24.05898 34.36534 5.01253 1.000 37.59392 236 PRO B CA 1
ATOM 1899 C C . PRO B 1 83 ? 23.47711 33.20167 4.22409 1.000 27.59030 236 PRO B C 1
ATOM 1900 O O . PRO B 1 83 ? 24.06252 32.69736 3.26335 1.000 33.25222 236 PRO B O 1
ATOM 1904 N N . ILE B 1 84 ? 22.28906 32.78649 4.65095 1.000 22.16374 237 ILE B N 1
ATOM 1905 C CA . ILE B 1 84 ? 21.54353 31.72132 3.99120 1.000 29.17736 237 ILE B CA 1
ATOM 1906 C C . ILE B 1 84 ? 20.59545 32.35392 2.98205 1.000 24.06069 237 ILE B C 1
ATOM 1907 O O . ILE B 1 84 ? 19.68664 33.10268 3.35614 1.000 28.31598 237 ILE B O 1
ATOM 1912 N N . HIS B 1 85 ? 20.80256 32.05567 1.70427 1.000 18.41725 238 HIS B N 1
ATOM 1913 C CA . HIS B 1 85 ? 19.95480 32.59065 0.65015 1.000 18.96680 238 HIS B CA 1
ATOM 1914 C C . HIS B 1 85 ? 18.75202 31.68446 0.42674 1.000 18.58279 238 HIS B C 1
ATOM 1915 O O . HIS B 1 85 ? 18.87730 30.45703 0.39795 1.000 23.55019 238 HIS B O 1
ATOM 1922 N N . ILE B 1 86 ? 17.58072 32.30259 0.27590 1.000 21.98510 239 ILE B N 1
ATOM 1923 C CA . ILE B 1 86 ? 16.31072 31.59362 0.19493 1.000 16.95594 239 ILE B CA 1
ATOM 1924 C C . ILE B 1 86 ? 15.39714 32.31424 -0.78846 1.000 19.32623 239 ILE B C 1
ATOM 1925 O O . ILE B 1 86 ? 15.67433 33.42871 -1.23521 1.000 24.23690 239 ILE B O 1
ATOM 1930 N N . VAL B 1 87 ? 14.28777 31.65638 -1.11359 1.000 17.98707 240 VAL B N 1
ATOM 1931 C CA . VAL B 1 87 ? 13.17249 32.26473 -1.82621 1.000 14.89609 240 VAL B CA 1
ATOM 1932 C C . VAL B 1 87 ? 11.95515 32.20890 -0.91664 1.000 23.85248 240 VAL B C 1
ATOM 1933 O O . VAL B 1 87 ? 11.73070 31.20834 -0.22665 1.000 21.48008 240 VAL B O 1
ATOM 1937 N N . SER B 1 88 ? 11.18100 33.28923 -0.89814 1.000 25.35686 241 SER B N 1
A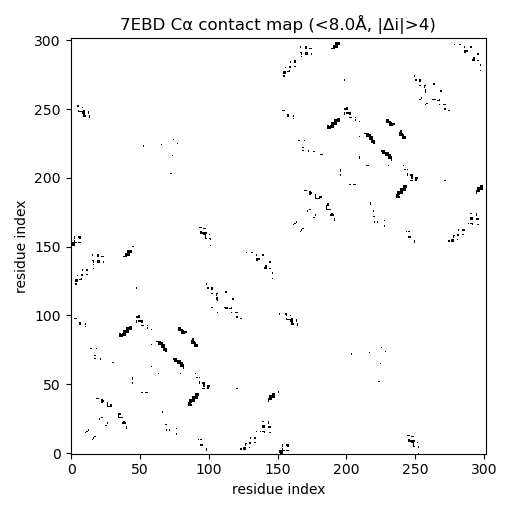TOM 1938 C CA . SER B 1 88 ? 10.08543 33.39433 0.05071 1.000 26.90041 241 SER B CA 1
ATOM 1939 C C . SER B 1 88 ? 8.96900 34.24385 -0.53716 1.000 25.91774 241 SER B C 1
ATOM 1940 O O . SER B 1 88 ? 9.09251 34.81754 -1.62220 1.000 32.27415 241 SER B O 1
ATOM 1943 N N . LYS B 1 89 ? 7.86505 34.30518 0.20269 1.000 27.55163 242 LYS B N 1
ATOM 1944 C CA . LYS B 1 89 ? 6.73616 35.15936 -0.13062 1.000 30.74829 242 LYS B CA 1
ATOM 1945 C C . LYS B 1 89 ? 5.98703 35.46876 1.15694 1.000 39.38927 242 LYS B C 1
ATOM 1946 O O . LYS B 1 89 ? 6.24688 34.87733 2.20868 1.000 36.70510 242 LYS B O 1
ATOM 1952 N N . GLU B 1 90 ? 5.04617 36.40239 1.06513 1.000 48.02438 243 GLU B N 1
ATOM 1953 C CA . GLU B 1 90 ? 4.24951 36.82903 2.20661 1.000 45.47109 243 GLU B CA 1
ATOM 1954 C C . GLU B 1 90 ? 2.83773 36.27598 2.07947 1.000 47.07935 243 GLU B C 1
ATOM 1955 O O . GLU B 1 90 ? 2.21504 36.38783 1.01839 1.000 48.46132 243 GLU B O 1
ATOM 1961 N N . GLU B 1 91 ? 2.34462 35.67021 3.15947 1.000 43.26442 244 GLU B N 1
ATOM 1962 C CA . GLU B 1 91 ? 0.97059 35.17691 3.25342 1.000 51.68027 244 GLU B CA 1
ATOM 1963 C C . GLU B 1 91 ? 0.39190 35.74823 4.54384 1.000 52.12195 244 GLU B C 1
ATOM 1964 O O . GLU B 1 91 ? 0.53694 35.15192 5.61425 1.000 47.34672 244 GLU B O 1
ATOM 1970 N N . GLY B 1 92 ? -0.26271 36.89786 4.43570 1.000 58.77847 245 GLY B N 1
ATOM 1971 C CA . GLY B 1 92 ? -0.75746 37.57865 5.62083 1.000 52.99723 245 GLY B CA 1
ATOM 1972 C C . GLY B 1 92 ? 0.39906 38.02723 6.49283 1.000 57.39774 245 GLY B C 1
ATOM 1973 O O . GLY B 1 92 ? 1.25670 38.81402 6.07353 1.000 60.96276 245 GLY B O 1
ATOM 1974 N N . ASP B 1 93 ? 0.43702 37.52253 7.72420 1.000 61.93492 246 ASP B N 1
ATOM 1975 C CA . ASP B 1 93 ? 1.51666 37.80996 8.65766 1.000 70.56656 246 ASP B CA 1
ATOM 1976 C C . ASP B 1 93 ? 2.57879 36.72028 8.67367 1.000 51.74990 246 ASP B C 1
ATOM 1977 O O . ASP B 1 93 ? 3.49074 36.76852 9.50541 1.000 50.99891 246 ASP B O 1
ATOM 1982 N N . THR B 1 94 ? 2.47843 35.74067 7.78239 1.000 31.36536 247 THR B N 1
ATOM 1983 C CA . THR B 1 94 ? 3.39269 34.61031 7.75307 1.000 31.43228 247 THR B CA 1
ATOM 1984 C C . THR B 1 94 ? 4.39467 34.76901 6.61782 1.000 33.12315 247 THR B C 1
ATOM 1985 O O . THR B 1 94 ? 4.03044 35.14925 5.50120 1.000 36.52494 247 THR B O 1
ATOM 1989 N N . LEU B 1 95 ? 5.65962 34.47828 6.91370 1.000 31.40190 248 LEU B N 1
ATOM 1990 C CA . LEU B 1 95 ? 6.71658 34.41757 5.91066 1.000 20.36226 248 LEU B CA 1
ATOM 1991 C C . LEU B 1 95 ? 6.87857 32.95949 5.49637 1.000 21.51735 248 LEU B C 1
ATOM 1992 O O . LEU B 1 95 ? 7.27690 32.11828 6.30857 1.000 36.71925 248 LEU B O 1
ATOM 1997 N N . GLU B 1 96 ? 6.56242 32.65998 4.23897 1.000 17.43333 249 GLU B N 1
ATOM 1998 C CA . GLU B 1 96 ? 6.62397 31.30034 3.71328 1.000 15.65281 249 GLU B CA 1
ATOM 1999 C C . GLU B 1 96 ? 7.90532 31.14530 2.90310 1.000 33.10392 249 GLU B C 1
ATOM 2000 O O . GLU B 1 96 ? 8.03945 31.72841 1.82295 1.000 29.12808 249 GLU B O 1
ATOM 2006 N N . VAL B 1 97 ? 8.84240 30.36031 3.42460 1.000 29.13502 250 VAL B N 1
ATOM 2007 C CA . VAL B 1 97 ? 10.10442 30.07888 2.75054 1.000 28.58183 250 VAL B CA 1
ATOM 2008 C C . VAL B 1 97 ? 10.00124 28.72899 2.05626 1.000 27.55091 250 VAL B C 1
ATOM 2009 O O . VAL B 1 97 ? 9.45240 27.76936 2.61330 1.000 24.85049 250 VAL B O 1
ATOM 2013 N N . TYR B 1 98 ? 10.52822 28.65120 0.83716 1.000 14.56037 251 TYR B N 1
ATOM 2014 C CA . TYR B 1 98 ? 10.52545 27.42390 0.05729 1.000 12.28548 251 TYR B CA 1
ATOM 2015 C C . TYR B 1 98 ? 11.94844 27.07086 -0.35120 1.000 17.15694 251 TYR B C 1
ATOM 2016 O O . TYR B 1 98 ? 12.79375 27.95069 -0.54161 1.000 17.45921 251 TYR B O 1
ATOM 2025 N N . ASP B 1 99 ? 12.21394 25.77315 -0.47640 1.000 12.86619 252 ASP B N 1
ATOM 2026 C CA . ASP B 1 99 ? 13.50626 25.33077 -0.97988 1.000 12.04649 252 ASP B CA 1
ATOM 2027 C C . ASP B 1 99 ? 13.36850 23.96566 -1.63077 1.000 14.60521 252 ASP B C 1
ATOM 2028 O O . ASP B 1 99 ? 12.74024 23.06496 -1.06689 1.000 23.56451 252 ASP B O 1
ATOM 2041 N N . PRO B 1 101 ? 15.84480 20.98483 -2.60797 1.000 21.39026 254 PRO B N 1
ATOM 2042 C CA . PRO B 1 101 ? 17.22614 20.61839 -2.25975 1.000 17.62922 254 PRO B CA 1
ATOM 2043 C C . PRO B 1 101 ? 18.09304 20.32909 -3.47402 1.000 12.72430 254 PRO B C 1
ATOM 2044 O O . PRO B 1 101 ? 17.98630 19.25989 -4.08183 1.000 33.82297 254 PRO B O 1
ATOM 2048 N N . THR B 1 102 ? 18.96227 21.27765 -3.83089 1.000 19.67415 255 THR B N 1
ATOM 2049 C CA . THR B 1 102 ? 19.87377 21.07195 -4.95052 1.000 17.45508 255 THR B CA 1
ATOM 2050 C C . THR B 1 102 ? 20.88803 19.96923 -4.67413 1.000 14.64965 255 THR B C 1
ATOM 2051 O O . THR B 1 102 ? 21.43066 19.38839 -5.62265 1.000 20.52697 255 THR B O 1
ATOM 2055 N N . ILE B 1 103 ? 21.13480 19.65457 -3.39899 1.000 15.42289 256 ILE B N 1
ATOM 2056 C CA . ILE B 1 103 ? 22.06385 18.59203 -3.03145 1.000 13.95133 256 ILE B CA 1
ATOM 2057 C C . ILE B 1 103 ? 21.66507 17.25367 -3.63912 1.000 16.75473 256 ILE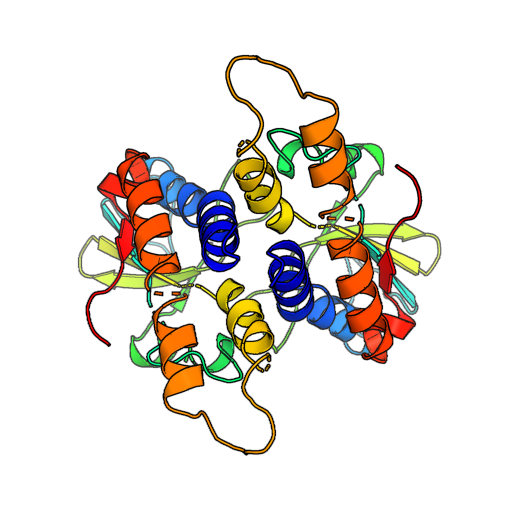 B C 1
ATOM 2058 O O . ILE B 1 103 ? 22.51419 16.37118 -3.80417 1.000 20.31227 256 ILE B O 1
ATOM 2063 N N . LEU B 1 104 ? 20.38880 17.08476 -3.99676 1.000 19.84170 257 LEU B N 1
ATOM 2064 C CA . LEU B 1 104 ? 19.93426 15.83766 -4.59942 1.000 20.14800 257 LEU B CA 1
ATOM 2065 C C . LEU B 1 104 ? 20.53869 15.59664 -5.97587 1.000 21.85102 257 LEU B C 1
ATOM 2066 O O . LEU B 1 104 ? 20.48488 14.46111 -6.46520 1.000 16.78760 257 LEU B O 1
ATOM 2071 N N . SER B 1 105 ? 21.11576 16.63038 -6.59875 1.000 17.35864 258 SER B N 1
ATOM 2072 C CA . SER B 1 105 ? 21.67851 16.49402 -7.93958 1.000 26.14733 258 SER B CA 1
ATOM 2073 C C . SER B 1 105 ? 22.56731 15.25952 -8.04581 1.000 32.46476 258 SER B C 1
ATOM 2074 O O . SER B 1 105 ? 22.33524 14.37679 -8.88234 1.000 51.56842 258 SER B O 1
ATOM 2077 N N . GLY B 1 106 ? 23.56957 15.16970 -7.16757 1.000 26.10185 259 GLY B N 1
ATOM 2078 C CA . GLY B 1 106 ? 24.47282 14.02912 -7.18992 1.000 33.30569 259 GLY B CA 1
ATOM 2079 C C . GLY B 1 106 ? 23.74679 12.70041 -7.20137 1.000 39.93302 259 GLY B C 1
ATOM 2080 O O . GLY B 1 106 ? 24.07155 11.81048 -7.99417 1.000 34.74337 259 GLY B O 1
ATOM 2081 N N . ILE B 1 107 ? 22.72910 12.56279 -6.34065 1.000 32.71775 260 ILE B N 1
ATOM 2082 C CA . ILE B 1 107 ? 21.93709 11.33320 -6.29224 1.000 24.91614 260 ILE B CA 1
ATOM 2083 C C . ILE B 1 107 ? 21.54944 10.90227 -7.69853 1.000 41.61906 260 ILE B C 1
ATOM 2084 O O . ILE B 1 107 ? 21.86265 9.78566 -8.13566 1.000 45.06711 260 ILE B O 1
ATOM 2089 N N . ASP B 1 108 ? 20.91667 11.81173 -8.44555 1.000 31.06642 261 ASP B N 1
ATOM 2090 C CA . ASP B 1 108 ? 20.51313 11.51873 -9.81553 1.000 43.13469 261 ASP B CA 1
ATOM 2091 C C . ASP B 1 108 ? 21.67222 10.92647 -10.60449 1.000 45.87815 261 ASP B C 1
ATOM 2092 O O . ASP B 1 108 ? 21.59206 9.79780 -11.10708 1.000 40.97545 261 ASP B O 1
ATOM 2097 N N . LYS B 1 109 ? 22.78577 11.66317 -10.66784 1.000 45.58265 262 LYS B N 1
ATOM 2098 C CA . LYS B 1 109 ? 23.92038 11.21740 -11.46700 1.000 43.27625 262 LYS B CA 1
ATOM 2099 C C . LYS B 1 109 ? 24.40310 9.84805 -11.01051 1.000 51.32614 262 LYS B C 1
ATOM 2100 O O . LYS B 1 109 ? 24.73807 8.99210 -11.83964 1.000 60.04804 262 LYS B O 1
ATOM 2106 N N . ALA B 1 110 ? 24.39626 9.60727 -9.69589 1.000 51.89039 263 ALA B N 1
ATOM 2107 C CA . ALA B 1 110 ? 24.80346 8.30578 -9.17802 1.000 47.89234 263 ALA B CA 1
ATOM 2108 C C . ALA B 1 110 ? 23.96110 7.19545 -9.78726 1.000 57.75396 263 ALA B C 1
ATOM 2109 O O . ALA B 1 110 ? 24.49206 6.19500 -10.28671 1.000 61.67517 263 ALA B O 1
ATOM 2111 N N . ILE B 1 111 ? 22.63777 7.37088 -9.77496 1.000 56.15796 264 ILE B N 1
ATOM 2112 C CA . ILE B 1 111 ? 21.74957 6.37423 -10.36118 1.000 63.76372 264 ILE B CA 1
ATOM 2113 C C . ILE B 1 111 ? 22.05701 6.18920 -11.83942 1.000 73.91313 264 ILE B C 1
ATOM 2114 O O . ILE B 1 111 ? 21.96492 5.07326 -12.36725 1.000 88.35843 264 ILE B O 1
ATOM 2119 N N . ASP B 1 112 ? 22.44425 7.26425 -12.52853 1.000 69.07052 265 ASP B N 1
ATOM 2120 C CA . ASP B 1 112 ? 22.76409 7.15609 -13.94653 1.000 80.13528 265 ASP B CA 1
ATOM 2121 C C . ASP B 1 112 ? 24.04734 6.37941 -14.21579 1.000 96.91206 265 ASP B C 1
ATOM 2122 O O . ASP B 1 112 ? 24.42954 6.25119 -15.38426 1.000 109.85287 265 ASP B O 1
ATOM 2135 N N . TYR B 1 114 ? 24.59656 3.19261 -12.78212 1.000 167.39994 267 TYR B N 1
ATOM 2136 C CA . TYR B 1 114 ? 24.38226 1.80804 -12.38372 1.000 159.01819 267 TYR B CA 1
ATOM 2137 C C . TYR B 1 114 ? 23.30567 1.15660 -13.24465 1.000 159.94514 267 TYR B C 1
ATOM 2138 O O . TYR B 1 114 ? 23.36103 -0.05043 -13.50049 1.000 159.75954 267 TYR B O 1
ATOM 2147 N N . PHE B 1 115 ? 22.32568 1.93717 -13.69972 1.000 169.23362 268 PHE B N 1
ATOM 2148 C CA . PHE B 1 115 ? 21.25440 1.39838 -14.53274 1.000 178.08833 268 PHE B CA 1
ATOM 2149 C C . PHE B 1 115 ? 21.11088 2.08025 -15.88337 1.000 177.98508 268 PHE B C 1
ATOM 2150 O O . PHE B 1 115 ? 20.81906 1.40449 -16.87254 1.000 179.52814 268 PHE B O 1
ATOM 2158 N N . ARG B 1 116 ? 21.31076 3.39728 -15.96374 1.000 170.37309 269 ARG B N 1
ATOM 2159 C CA . ARG B 1 116 ? 21.04827 4.11519 -17.20785 1.000 164.01520 269 ARG B CA 1
ATOM 2160 C C . ARG B 1 116 ? 22.07578 3.77236 -18.28062 1.000 165.91460 269 ARG B C 1
ATOM 2161 O O . ARG B 1 116 ? 22.87287 4.62322 -18.69016 1.000 160.44193 269 ARG B O 1
ATOM 2169 N N . VAL B 1 117 ? 22.06088 2.51916 -18.73457 1.000 174.96249 270 VAL B N 1
ATOM 2170 C CA . VAL B 1 117 ? 22.96553 2.01996 -19.76266 1.000 182.67460 270 VAL B CA 1
ATOM 2171 C C . VAL B 1 117 ? 22.16223 1.15148 -20.72255 1.000 183.61013 270 VAL B C 1
ATOM 2172 O O . VAL B 1 117 ? 21.18730 0.50250 -20.33130 1.000 183.04754 270 VAL B O 1
ATOM 2176 N N . GLY B 1 118 ? 22.58161 1.13382 -21.98595 1.000 182.41564 271 GLY B N 1
ATOM 2177 C CA . GLY B 1 118 ? 21.86073 0.38083 -22.99742 1.000 182.37018 271 GLY B CA 1
ATOM 2178 C C . GLY B 1 118 ? 20.45982 0.88622 -23.24906 1.000 179.27878 271 GLY B C 1
ATOM 2179 O O . GLY B 1 118 ? 19.59688 0.12247 -23.69607 1.000 179.38042 271 GLY B O 1
ATOM 2180 N N . HIS B 1 119 ? 20.21474 2.16296 -22.97122 1.000 177.74654 272 HIS B N 1
ATOM 2181 C CA . HIS B 1 119 ? 18.94640 2.82808 -23.23916 1.000 173.44663 272 HIS B CA 1
ATOM 2182 C C . HIS B 1 119 ? 19.17911 4.31792 -23.03481 1.000 164.40631 272 HIS B C 1
ATOM 2183 O O . HIS B 1 119 ? 20.20023 4.73379 -22.48047 1.000 167.33065 272 HIS B O 1
ATOM 2190 N N . ILE B 1 120 ? 18.22176 5.11809 -23.48777 1.000 153.53654 273 ILE B N 1
ATOM 2191 C CA . ILE B 1 120 ? 18.32454 6.57137 -23.41351 1.000 142.07209 273 ILE B CA 1
ATOM 2192 C C . ILE B 1 120 ? 17.49962 7.13230 -22.26485 1.000 149.88433 273 ILE B C 1
ATOM 2193 O O . ILE B 1 120 ? 17.99077 7.93518 -21.47146 1.000 147.32838 273 ILE B O 1
ATOM 2198 N N . GLY B 1 121 ? 16.24140 6.71531 -22.16176 1.000 168.33367 274 GLY B N 1
ATOM 2199 C CA . GLY B 1 121 ? 15.35217 7.20218 -21.12700 1.000 168.88175 274 GLY B CA 1
ATOM 2200 C C . GLY B 1 121 ? 15.66738 6.63249 -19.75992 1.000 166.77123 274 GLY B C 1
ATOM 2201 O O . GLY B 1 121 ? 16.83326 6.41267 -19.41817 1.000 171.69223 274 GLY B O 1
ATOM 2202 N N . LYS B 1 122 ? 14.62983 6.40009 -18.96037 1.000 146.57272 275 LYS B N 1
ATOM 2203 C CA . LYS B 1 122 ? 14.77608 5.84152 -17.62077 1.000 128.78112 275 LYS B CA 1
ATOM 2204 C C . LYS B 1 122 ? 13.87206 4.62152 -17.52643 1.000 117.07073 275 LYS B C 1
ATOM 2205 O O . LYS B 1 122 ? 12.64393 4.75155 -17.56472 1.000 104.32691 275 LYS B O 1
ATOM 2211 N N . THR B 1 123 ? 14.47846 3.44178 -17.41250 1.000 112.26627 276 THR B N 1
ATOM 2212 C CA . THR B 1 123 ? 13.71177 2.21712 -17.24619 1.000 121.81401 276 THR B CA 1
ATOM 2213 C C . THR B 1 123 ? 12.90563 2.25881 -15.95098 1.000 147.56418 276 THR B C 1
ATOM 2214 O O . THR B 1 123 ? 13.15182 3.07216 -15.05607 1.000 137.99889 276 THR B O 1
ATOM 2218 N N . THR B 1 124 ? 11.92357 1.35915 -15.85870 1.000 114.14396 277 THR B N 1
ATOM 2219 C CA . THR B 1 124 ? 11.11509 1.28432 -14.64689 1.000 125.65448 277 THR B CA 1
ATOM 2220 C C . THR B 1 124 ? 11.92883 0.79887 -13.45475 1.000 129.60892 277 THR B C 1
ATOM 2221 O O . THR B 1 124 ? 11.60282 1.13182 -12.31239 1.000 131.81888 277 THR B O 1
ATOM 2225 N N . GLU B 1 125 ? 12.97865 0.00941 -13.69229 1.000 123.72055 278 GLU B N 1
ATOM 2226 C CA . GLU B 1 125 ? 13.83191 -0.43031 -12.59141 1.000 120.17174 278 GLU B CA 1
ATOM 2227 C C . GLU B 1 125 ? 14.70939 0.71281 -12.08599 1.000 109.58702 278 GLU B C 1
ATOM 2228 O O . GLU B 1 125 ? 14.86197 0.90295 -10.86970 1.000 108.34027 278 GLU B O 1
ATOM 2234 N N . GLN B 1 126 ? 15.29038 1.48786 -13.00728 1.000 100.91395 279 GLN B N 1
ATOM 2235 C CA . GLN B 1 126 ? 16.02401 2.68529 -12.61138 1.000 86.81915 279 GLN B CA 1
ATOM 2236 C C . GLN B 1 126 ? 15.10443 3.67133 -11.90617 1.000 77.65499 279 GLN B C 1
ATOM 2237 O O . GLN B 1 126 ? 15.48470 4.28047 -10.89910 1.000 64.58918 279 GLN B O 1
ATOM 2243 N N . GLN B 1 127 ? 13.88472 3.83587 -12.42242 1.000 79.50073 280 GLN B N 1
ATOM 2244 C CA . GLN B 1 127 ? 12.91528 4.71229 -11.77684 1.000 79.03578 280 GLN B CA 1
ATOM 2245 C C . GLN B 1 127 ? 12.56870 4.19804 -10.38596 1.000 66.50645 280 GLN B C 1
ATOM 2246 O O . GLN B 1 127 ? 12.36080 4.98543 -9.45832 1.000 60.12038 280 GLN B O 1
ATOM 2252 N N . LEU B 1 128 ? 12.48371 2.87510 -10.23122 1.000 66.04178 281 LEU B N 1
ATOM 2253 C CA . LEU B 1 128 ? 12.20556 2.27758 -8.92947 1.000 61.34194 281 LEU B CA 1
ATOM 2254 C C . LEU B 1 128 ? 13.30863 2.61158 -7.93410 1.000 59.30848 281 LEU B C 1
ATOM 2255 O O . LEU B 1 128 ? 13.03743 3.02753 -6.80108 1.000 63.33444 281 LEU B O 1
ATOM 2260 N N . ALA B 1 129 ? 14.56664 2.42633 -8.34258 1.000 61.32424 282 ALA B N 1
ATOM 2261 C CA . ALA B 1 129 ? 15.67984 2.74783 -7.45164 1.000 58.48300 282 ALA B CA 1
ATOM 2262 C C . ALA B 1 129 ? 15.71431 4.23995 -7.13408 1.000 56.28214 282 ALA B C 1
ATOM 2263 O O . ALA B 1 129 ? 16.03199 4.64081 -6.00559 1.000 47.19233 282 ALA B O 1
ATOM 2265 N N . GLU B 1 130 ? 15.35273 5.07409 -8.11127 1.000 56.97363 283 GLU B N 1
ATOM 2266 C CA . GLU B 1 130 ? 15.32236 6.51809 -7.90437 1.000 60.36814 283 GLU B CA 1
ATOM 2267 C C . GLU B 1 130 ? 14.24852 6.90664 -6.89433 1.000 57.09870 283 GLU B C 1
ATOM 2268 O O . GLU B 1 130 ? 14.49180 7.71422 -5.98730 1.000 61.81251 283 GLU B O 1
ATOM 2274 N N . ASP B 1 131 ? 13.05309 6.32991 -7.03492 1.000 41.54557 284 ASP B N 1
ATOM 2275 C CA . ASP B 1 131 ? 11.97533 6.59725 -6.09050 1.000 49.10979 284 ASP B CA 1
ATOM 2276 C C . ASP B 1 131 ? 12.32477 6.09131 -4.69886 1.000 48.30621 284 ASP B C 1
ATOM 2277 O O . ASP B 1 131 ? 11.98522 6.72969 -3.69734 1.000 49.99755 284 ASP B O 1
ATOM 2282 N N . ASN B 1 132 ? 13.00766 4.94770 -4.61381 1.000 36.67254 285 ASN B N 1
ATOM 2283 C CA . ASN B 1 132 ? 13.42496 4.44343 -3.31022 1.000 35.67540 285 ASN B CA 1
ATOM 2284 C C . ASN B 1 132 ? 14.41787 5.39097 -2.65059 1.000 33.93992 285 ASN B C 1
ATOM 2285 O O . ASN B 1 132 ? 14.29912 5.69544 -1.45687 1.000 33.57066 285 ASN B O 1
ATOM 2290 N N . GLU B 1 133 ? 15.39523 5.88194 -3.41774 1.000 31.58090 286 GLU B N 1
ATOM 2291 C CA . GLU B 1 133 ? 16.34830 6.84313 -2.87063 1.000 29.67654 286 GLU B CA 1
ATOM 2292 C C . GLU B 1 133 ? 15.64987 8.11895 -2.41306 1.000 27.68058 286 GLU B C 1
ATOM 2293 O O . GLU B 1 133 ? 15.95324 8.64840 -1.33668 1.000 25.37520 286 GLU B O 1
ATOM 2307 N N . ASN B 1 135 ? 12.44012 8.51458 -1.49006 1.000 35.44422 288 ASN B N 1
ATOM 2308 C CA . ASN B 1 135 ? 11.62372 8.23666 -0.31425 1.000 35.52204 288 ASN B CA 1
ATOM 2309 C C . ASN B 1 135 ? 12.48658 8.08349 0.93003 1.000 29.23257 288 ASN B C 1
ATOM 2310 O O . ASN B 1 135 ? 12.10756 8.54482 2.01280 1.000 33.88543 288 ASN B O 1
ATOM 2315 N N . ASN B 1 136 ? 13.65501 7.44815 0.79771 1.000 26.30508 289 ASN B N 1
ATOM 2316 C CA . ASN B 1 136 ? 14.55169 7.33829 1.94335 1.000 24.31366 289 ASN B CA 1
ATOM 2317 C C . ASN B 1 136 ? 15.08389 8.70563 2.35215 1.000 20.92311 289 ASN B C 1
ATOM 2318 O O . ASN B 1 136 ? 15.20661 8.99752 3.54758 1.000 24.00850 289 ASN B O 1
ATOM 2323 N N . PHE B 1 137 ? 15.40817 9.55408 1.37297 1.000 18.28398 290 PHE B N 1
ATOM 2324 C CA . PHE B 1 137 ? 15.81769 10.92093 1.67801 1.000 19.38808 290 PHE B CA 1
ATOM 2325 C C . PHE B 1 137 ? 14.73853 11.64424 2.47197 1.000 24.91586 290 PHE B C 1
ATOM 2326 O O . PHE B 1 137 ? 15.01993 12.26568 3.50445 1.000 20.09947 290 PHE B O 1
ATOM 2334 N N . LYS B 1 138 ? 13.49045 11.56671 2.00158 1.000 22.09864 291 LYS B N 1
ATOM 2335 C CA . LYS B 1 138 ? 12.39753 12.25091 2.68575 1.000 27.93522 291 LYS B CA 1
ATOM 2336 C C . LYS B 1 138 ? 12.18578 11.70026 4.09057 1.000 22.43936 291 LYS B C 1
ATOM 2337 O O . LYS B 1 138 ? 11.96242 12.46492 5.03553 1.000 22.95654 291 LYS B O 1
ATOM 2343 N N . ARG B 1 139 ? 12.26990 10.37805 4.25336 1.000 26.26034 292 ARG B N 1
ATOM 2344 C CA . ARG B 1 139 ? 12.05186 9.77922 5.56754 1.000 28.64685 292 ARG B CA 1
ATOM 2345 C C . ARG B 1 139 ? 13.14965 10.17466 6.54792 1.000 24.50085 292 ARG B C 1
ATOM 2346 O O . ARG B 1 139 ? 12.86732 10.52532 7.70039 1.000 34.60900 292 ARG B O 1
ATOM 2354 N N . VAL B 1 140 ? 14.41132 10.11900 6.11251 1.000 28.37768 293 VAL B N 1
ATOM 2355 C CA . VAL B 1 140 ? 15.51213 10.50330 6.99302 1.000 21.62346 293 VAL B CA 1
ATOM 2356 C C . VAL B 1 140 ? 15.41741 11.98229 7.34799 1.000 20.64207 293 VAL B C 1
ATOM 2357 O O . VAL B 1 140 ? 15.62930 12.37492 8.50479 1.000 29.44540 293 VAL B O 1
ATOM 2361 N N . LEU B 1 141 ? 15.07719 12.82520 6.36726 1.000 15.95319 294 LEU B N 1
ATOM 2362 C CA . LEU B 1 141 ? 14.93520 14.25033 6.64148 1.000 18.55088 294 LEU B CA 1
ATOM 2363 C C . LEU B 1 141 ? 13.80880 14.51185 7.63286 1.000 21.01551 294 LEU B C 1
ATOM 2364 O O . LEU B 1 141 ? 13.95061 15.34335 8.53571 1.000 17.03689 294 LEU B O 1
ATOM 2369 N N . GLN B 1 142 ? 12.68715 13.79971 7.49327 1.000 21.30436 295 GLN B N 1
ATOM 2370 C CA . GLN B 1 142 ? 11.57816 13.97871 8.42526 1.000 26.62741 295 GLN B CA 1
ATOM 2371 C C . GLN B 1 142 ? 11.95061 13.51009 9.82574 1.000 30.46346 295 GLN B C 1
ATOM 2372 O O . GLN B 1 142 ? 11.57331 14.14400 10.81902 1.000 24.63748 295 GLN B O 1
ATOM 2378 N N . LEU B 1 143 ? 12.68732 12.40056 9.92556 1.000 28.50331 296 LEU B N 1
ATOM 2379 C CA . LEU B 1 143 ? 13.14039 11.93561 11.23225 1.000 24.29373 296 LEU B CA 1
ATOM 2380 C C . LEU B 1 143 ? 14.06379 12.95513 11.88495 1.000 33.02867 296 LEU B C 1
ATOM 2381 O O . LEU B 1 143 ? 13.99055 13.18351 13.09787 1.000 28.40827 296 LEU B O 1
ATOM 2386 N N . LEU B 1 144 ? 14.93986 13.58081 11.09508 1.000 28.66739 297 LEU B N 1
ATOM 2387 C CA . LEU B 1 144 ? 15.81898 14.60865 11.64634 1.000 22.23434 297 LEU B CA 1
ATOM 2388 C C . LEU B 1 144 ? 15.03055 15.84852 12.05412 1.000 23.66280 297 LEU B C 1
ATOM 2389 O O . LEU B 1 144 ? 15.35903 16.50140 13.05203 1.000 24.46604 297 LEU B O 1
ATOM 2394 N N . ILE B 1 145 ? 13.98867 16.18686 11.29282 1.000 21.54226 298 ILE B N 1
ATOM 2395 C CA . ILE B 1 145 ? 13.15498 17.33748 11.62709 1.000 25.58987 298 ILE B CA 1
ATOM 2396 C C . ILE B 1 145 ? 12.40459 17.09653 12.93183 1.000 34.33605 298 ILE B C 1
ATOM 2397 O O . ILE B 1 145 ? 12.28461 17.99688 13.77192 1.000 26.05653 298 ILE B O 1
ATOM 2402 N N . ASN B 1 146 ? 11.88936 15.88015 13.12443 1.000 24.73517 299 ASN B N 1
ATOM 2403 C CA . ASN B 1 146 ? 11.10481 15.59006 14.32017 1.000 37.87532 299 ASN B CA 1
ATOM 2404 C C . ASN B 1 146 ? 11.95031 15.63427 15.58723 1.000 34.67642 299 ASN B C 1
ATOM 2405 O O . ASN B 1 146 ? 11.42374 15.91591 16.66926 1.000 33.88919 299 ASN B O 1
ATOM 2410 N N . GLU B 1 147 ? 13.24875 15.36650 15.48133 1.000 27.04778 300 GLU B N 1
ATOM 2411 C CA . GLU B 1 147 ? 14.13395 15.36698 16.63738 1.000 37.18789 300 GLU B CA 1
ATOM 2412 C C . GLU B 1 147 ? 14.72980 16.73864 16.93090 1.000 39.84782 300 GLU B C 1
ATOM 2413 O O . GLU B 1 147 ? 15.61293 16.84670 17.78748 1.000 43.91946 300 GLU B O 1
ATOM 2419 N N . ASP B 1 148 ? 14.26348 17.78245 16.24891 1.000 30.67808 301 ASP B N 1
ATOM 2420 C CA . ASP B 1 148 ? 14.72850 19.14903 16.45888 1.000 22.46034 301 ASP B CA 1
ATOM 2421 C C . ASP B 1 148 ? 13.50656 20.01912 16.70649 1.000 19.73761 301 ASP B C 1
ATOM 2422 O O . ASP B 1 148 ? 12.60375 20.07466 15.86535 1.000 26.58528 301 ASP B O 1
ATOM 2427 N N . SER B 1 149 ? 13.47943 20.69148 17.86078 1.000 24.11577 302 SER B N 1
ATOM 2428 C CA . SER B 1 149 ? 12.28067 21.41636 18.27572 1.000 30.25155 302 SER B CA 1
ATOM 2429 C C . SER B 1 149 ? 11.92625 22.53059 17.29797 1.000 28.95203 302 SER B C 1
ATOM 2430 O O . SER B 1 149 ? 10.75520 22.69560 16.93479 1.000 32.11200 302 SER B O 1
ATOM 2433 N N . PHE B 1 150 ? 12.92028 23.30901 16.86243 1.000 27.86920 303 PHE B N 1
ATOM 2434 C CA . PHE B 1 150 ? 12.64513 24.38957 15.91916 1.000 31.10211 303 PHE B CA 1
ATOM 2435 C C . PHE B 1 150 ? 12.13253 23.84160 14.59262 1.000 25.48911 303 PHE B C 1
ATOM 2436 O O . PHE B 1 150 ? 11.15640 24.35813 14.02922 1.000 24.30132 303 PHE B O 1
ATOM 2444 N N . CYS B 1 151 ? 12.78078 22.79185 14.08100 1.000 18.37092 304 CYS B N 1
ATOM 2445 C CA . CYS B 1 151 ? 12.35290 22.19195 12.82306 1.000 21.97158 304 CYS B CA 1
ATOM 2446 C C . CYS B 1 151 ? 10.96358 21.58423 12.94966 1.000 23.95086 304 CYS B C 1
ATOM 2447 O O . CYS B 1 151 ? 10.11207 21.77133 12.07177 1.000 25.99792 304 CYS B O 1
ATOM 2450 N N . ARG B 1 152 ? 10.71649 20.84945 14.03704 1.000 23.23049 305 ARG B N 1
ATOM 2451 C CA . ARG B 1 152 ? 9.37602 20.33389 14.28620 1.000 26.72105 305 ARG B CA 1
ATOM 2452 C C . ARG B 1 152 ? 8.35575 21.46119 14.34978 1.000 28.27578 305 ARG B C 1
ATOM 2453 O O . ARG B 1 152 ? 7.19529 21.27434 13.96692 1.000 27.95951 305 ARG B O 1
ATOM 2461 N N . GLU B 1 153 ? 8.77699 22.64321 14.80095 1.000 32.58035 306 GLU B N 1
ATOM 2462 C CA . GLU B 1 153 ? 7.85783 23.76585 14.92623 1.000 22.76420 306 GLU B CA 1
ATOM 2463 C C . GLU B 1 153 ? 7.52746 24.39417 13.57625 1.000 28.07454 306 GLU B C 1
ATOM 2464 O O . GLU B 1 153 ? 6.36366 24.71989 13.31770 1.000 25.12660 306 GLU B O 1
ATOM 2470 N N . CYS B 1 154 ? 8.52170 24.57934 12.69836 1.000 30.18563 307 CYS B N 1
ATOM 2471 C CA . CYS B 1 154 ? 8.30790 25.43895 11.53704 1.000 21.23656 307 CYS B CA 1
ATOM 2472 C C . CYS B 1 154 ? 8.70734 24.83702 10.19060 1.000 27.43657 307 CYS B C 1
ATOM 2473 O O . CYS B 1 154 ? 8.65230 25.54824 9.18043 1.000 19.40656 307 CYS B O 1
ATOM 2476 N N . VAL B 1 155 ? 9.09096 23.56367 10.12550 1.000 28.62231 308 VAL B N 1
ATOM 2477 C CA . VAL B 1 155 ? 9.55207 22.95613 8.87923 1.000 17.16516 308 VAL B CA 1
ATOM 2478 C C . VAL B 1 155 ? 8.57595 21.86801 8.45219 1.000 11.79546 308 VAL B C 1
ATOM 2479 O O . VAL B 1 155 ? 8.12390 21.06378 9.27531 1.000 18.41756 308 VAL B O 1
ATOM 2483 N N . GLU B 1 156 ? 8.25199 21.84716 7.15866 1.000 13.33769 309 GLU B N 1
ATOM 2484 C CA . GLU B 1 156 ? 7.36616 20.84546 6.58352 1.000 16.59458 309 GLU B CA 1
ATOM 2485 C C . GLU B 1 156 ? 7.89865 20.39109 5.23205 1.000 13.85236 309 GLU B C 1
ATOM 2486 O O . GLU B 1 156 ? 8.44731 21.19231 4.47050 1.000 21.28236 309 GLU B O 1
ATOM 2492 N N . ILE B 1 157 ? 7.73172 19.10404 4.94241 1.000 17.50735 310 ILE B N 1
ATOM 2493 C CA . ILE B 1 157 ? 8.01300 18.55141 3.62147 1.000 18.84406 310 ILE B CA 1
ATOM 2494 C C . ILE B 1 157 ? 6.71454 18.56436 2.82316 1.000 23.43167 310 ILE B C 1
ATOM 2495 O O . ILE B 1 157 ? 5.70552 17.99894 3.25859 1.000 23.10069 310 ILE B O 1
ATOM 2500 N N . LEU B 1 158 ? 6.74041 19.20405 1.65423 1.000 25.77557 311 LEU B N 1
ATOM 2501 C CA . LEU B 1 158 ? 5.52872 19.37140 0.85896 1.000 22.39069 311 LEU B CA 1
ATOM 2502 C C . LEU B 1 158 ? 4.96343 18.02979 0.40375 1.000 30.69207 311 LEU B C 1
ATOM 2503 O O . LEU B 1 158 ? 5.70115 17.08767 0.10408 1.000 32.26731 311 LEU B O 1
ATOM 2508 N N . ARG B 1 159 ? 3.63186 17.95833 0.35753 1.000 44.82378 312 ARG B N 1
ATOM 2509 C CA . ARG B 1 159 ? 2.91598 16.71945 0.06412 1.000 52.54641 312 ARG B CA 1
ATOM 2510 C C . ARG B 1 159 ? 2.89281 16.39834 -1.42803 1.000 43.72518 312 ARG B C 1
ATOM 2511 O O . ARG B 1 159 ? 3.33974 15.32623 -1.85033 1.000 40.38805 312 ARG B O 1
ATOM 2519 N N . GLN B 1 160 ? 2.35769 17.31322 -2.23520 1.000 51.88413 313 GLN B N 1
ATOM 2520 C CA . GLN B 1 160 ? 1.97244 16.99443 -3.60316 1.000 70.48082 313 GLN B CA 1
ATOM 2521 C C . GLN B 1 160 ? 3.17866 16.60559 -4.45399 1.000 70.00730 313 GLN B C 1
ATOM 2522 O O . GLN B 1 160 ? 4.32709 16.94702 -4.15745 1.000 60.32498 313 GLN B O 1
ATOM 2528 N N . ALA B 1 161 ? 2.89471 15.87736 -5.53009 1.000 81.49350 314 ALA B N 1
ATOM 2529 C CA . ALA B 1 161 ? 3.91348 15.47449 -6.49167 1.000 86.76157 314 ALA B CA 1
ATOM 2530 C C . ALA B 1 161 ? 4.06345 16.52818 -7.58379 1.000 90.20571 314 ALA B C 1
ATOM 2531 O O . ALA B 1 161 ? 3.09587 17.19465 -7.95270 1.000 89.44772 314 ALA B O 1
#

Sequence (302 aa):
GLPSTVIAISYFEGFVKLAAEWIVTEPTTEIDGKTYTSGKLYIKPETLDTDIKKSALFYKKQGLNETQSTNHRNYPIHIVSKEEGDTLEVYDPTILSGIDKAIDYFRVGHIGKTTEQQLAEDNENNFKRVLQLLINEDSFCRECVEILRQAGLPSTVIAISYFEGFVKLAAEWIVTEPTTEIDGKTYTSGKLYIKPETLDTDIKKSALFYKKQGLNETQSTNHRNYPIHIVSKEEGDTLEVYDPTILSGIDKAIDYFRVGHIGKTTEQQLAEDNENNFKRVLQLLINEDSFCRECVEILRQA

InterPro domains:
  IPR019302 CD-NTase-associated protein 12/Pycsar effector protein, TIR domain [PF10137] (4-121)
  IPR046876 Prokaryotic STING domain [PF20300] (159-295)